Protein AF-A0A0C9X6U5-F1 (afdb_monomer_lite)

Sequence (228 aa):
MPSLNFMSGEDLLSLDRIRSVLTRLEDTIIFSLIERAQFAHNARMYHRGAFKELTDLGFNGSWLQWFLKETETFHAKARRYTSPDEYPFTSDLPDPVLPPLSFPQILYPNKINANPSILSFYTRAIVPRITRRATLALATKKRANGIVGDEESEDDGNHGSAATLDVEVLQSISKRVHYGTCRLFFEAIRLVAPTCGQGNSFQSQNFWTNPPILYPTFSIQTGKHLKR

Radius of gyration: 23.5 Å; chains: 1; bounding box: 70×36×73 Å

InterPro domains:
  IPR008238 Chorismate mutase, AroQ class, eukaryotic type [PS51169] (6-228)
  IPR008238 Chorismate mutase, AroQ class, eukaryotic type [PTHR21145] (6-181)
  IPR008238 Chorismate mutase, AroQ class, eukaryotic type [TIGR01802] (13-181)
  IPR036263 Chorismate mutase type II superfamily [SSF48600] (5-181)
  IPR037039 Chorismate mutase, AroQ class superfamily, eukaryotic [G3DSA:1.10.590.10] (7-182)

Structure (mmCIF, N/CA/C/O backbone):
data_AF-A0A0C9X6U5-F1
#
_entry.id   AF-A0A0C9X6U5-F1
#
loop_
_atom_site.group_PDB
_atom_site.id
_atom_site.type_symbol
_atom_site.label_atom_id
_atom_site.label_alt_id
_atom_site.label_comp_id
_atom_site.label_asym_id
_atom_site.label_entity_id
_atom_site.label_seq_id
_atom_site.pdbx_PDB_ins_code
_atom_site.Cartn_x
_atom_site.Cartn_y
_atom_site.Cartn_z
_atom_site.occupancy
_atom_site.B_iso_or_equiv
_atom_site.auth_seq_id
_atom_site.auth_comp_id
_atom_site.auth_asym_id
_atom_site.auth_atom_id
_atom_site.pdbx_PDB_model_num
ATOM 1 N N . MET A 1 1 ? -15.217 20.662 9.891 1.00 52.59 1 MET A N 1
ATOM 2 C CA . MET A 1 1 ? -14.780 19.373 9.307 1.00 52.59 1 MET A CA 1
ATOM 3 C C . MET A 1 1 ? -15.068 18.293 10.341 1.00 52.59 1 MET A C 1
ATOM 5 O O . MET A 1 1 ? -14.633 18.495 11.468 1.00 52.59 1 MET A O 1
ATOM 9 N N . PRO A 1 2 ? -15.826 17.227 10.025 1.00 60.12 2 PRO A N 1
ATOM 10 C CA . PRO A 1 2 ? -16.152 16.183 10.998 1.00 60.12 2 PRO A CA 1
ATOM 11 C C . PRO A 1 2 ? -14.892 15.461 11.477 1.00 60.12 2 PRO A C 1
ATOM 13 O O . PRO A 1 2 ? -14.007 15.151 10.674 1.00 60.12 2 PRO A O 1
ATOM 16 N N . SER A 1 3 ? -14.800 15.192 12.777 1.00 62.88 3 SER A N 1
ATOM 17 C CA . SER A 1 3 ? -13.631 14.534 13.357 1.00 62.88 3 SER A CA 1
ATOM 18 C C . SER A 1 3 ? -13.621 13.037 13.018 1.00 62.88 3 SER A C 1
ATOM 20 O O . SER A 1 3 ? -14.657 12.377 13.055 1.00 62.88 3 SER A O 1
ATOM 22 N N . LEU A 1 4 ? -12.449 12.463 12.717 1.00 66.19 4 LEU A N 1
ATOM 23 C CA . LEU A 1 4 ? -12.269 10.999 12.598 1.00 66.19 4 LEU A CA 1
ATOM 24 C C . LEU A 1 4 ? -12.091 10.313 13.950 1.00 66.19 4 LEU A C 1
ATOM 26 O O . LEU A 1 4 ? -11.984 9.094 14.024 1.00 66.19 4 LEU A O 1
ATOM 30 N N . ASN A 1 5 ? -12.006 11.104 15.011 1.00 73.56 5 ASN A N 1
ATOM 31 C CA . ASN A 1 5 ? -11.777 10.605 16.344 1.00 73.56 5 ASN A CA 1
ATOM 32 C C . ASN A 1 5 ? -13.029 9.856 16.820 1.00 73.56 5 ASN A C 1
ATOM 34 O O . ASN A 1 5 ? -14.094 10.448 16.943 1.00 73.56 5 ASN A O 1
ATOM 38 N N . PHE A 1 6 ? -12.907 8.559 17.099 1.00 69.31 6 PHE A N 1
ATOM 39 C CA . PHE A 1 6 ? -14.005 7.763 17.659 1.00 69.31 6 PHE A CA 1
ATOM 40 C C . PHE A 1 6 ? -14.346 8.147 19.109 1.00 69.31 6 PHE A C 1
ATOM 42 O O . PHE A 1 6 ? -15.367 7.709 19.626 1.00 69.31 6 PHE A O 1
ATOM 49 N N . MET A 1 7 ? -13.515 8.970 19.757 1.00 70.69 7 MET A N 1
ATOM 50 C CA . MET A 1 7 ? -13.673 9.427 21.142 1.00 70.69 7 MET A CA 1
ATOM 51 C C . MET A 1 7 ? -14.239 10.849 21.258 1.00 70.69 7 MET A C 1
ATOM 53 O O . MET A 1 7 ? -14.381 11.350 22.367 1.00 70.69 7 MET A O 1
ATOM 57 N N . SER A 1 8 ? -14.543 11.530 20.147 1.00 67.38 8 SER A N 1
ATOM 58 C CA . SER A 1 8 ? -14.999 12.931 20.167 1.00 67.38 8 SER A CA 1
ATOM 59 C C . SER A 1 8 ? -16.440 13.124 20.654 1.00 67.38 8 SER A C 1
ATOM 61 O O . SER A 1 8 ? -16.867 14.263 20.816 1.00 67.38 8 SER A O 1
ATOM 63 N N . GLY A 1 9 ? -17.192 12.041 20.884 1.00 62.62 9 GLY A N 1
ATOM 64 C CA . GLY A 1 9 ? -18.588 12.097 21.334 1.00 62.62 9 GLY A CA 1
ATOM 65 C C . GLY A 1 9 ? -19.588 12.561 20.265 1.00 62.62 9 GLY A C 1
ATOM 66 O O . GLY A 1 9 ? -20.772 12.684 20.563 1.00 62.62 9 GLY A O 1
ATOM 67 N N . GLU A 1 10 ? -19.139 12.810 19.030 1.00 67.00 10 GLU A N 1
ATOM 68 C CA . GLU A 1 10 ? -20.008 13.110 17.885 1.00 67.00 10 GLU A CA 1
ATOM 69 C C . GLU A 1 10 ? -20.814 11.870 17.465 1.00 67.00 10 GLU A C 1
ATOM 71 O O . GLU A 1 10 ? -20.362 10.743 17.667 1.00 67.00 10 GLU A O 1
ATOM 76 N N . ASP A 1 11 ? -21.981 12.054 16.831 1.00 71.81 11 ASP A N 1
ATOM 77 C CA . ASP A 1 11 ? -22.737 10.931 16.262 1.00 71.81 11 ASP A CA 1
ATOM 78 C C . ASP A 1 11 ? -21.926 10.269 15.143 1.00 71.81 11 ASP A C 1
ATOM 80 O O . ASP A 1 11 ? -21.817 10.757 14.009 1.00 71.81 11 ASP A O 1
ATOM 84 N N . LEU A 1 12 ? -21.333 9.129 15.492 1.00 69.75 12 LEU A N 1
ATOM 85 C CA . LEU A 1 12 ? -20.398 8.428 14.635 1.00 69.75 12 LEU A CA 1
ATOM 86 C C . LEU A 1 12 ? -21.085 7.819 13.406 1.00 69.75 12 LEU A C 1
ATOM 88 O O . LEU A 1 12 ? -20.400 7.554 12.415 1.00 69.75 12 LEU A O 1
ATOM 92 N N . LEU A 1 13 ? -22.409 7.643 13.471 1.00 72.31 13 LEU A N 1
ATOM 93 C CA . LEU A 1 13 ? -23.256 7.007 12.465 1.00 72.31 13 LEU A CA 1
ATOM 94 C C . LEU A 1 13 ? -24.046 8.008 11.611 1.00 72.31 13 LEU A C 1
ATOM 96 O O . LEU A 1 13 ? -24.807 7.595 10.731 1.00 72.31 13 LEU A O 1
ATOM 100 N N . SER A 1 14 ? -23.850 9.313 11.817 1.00 80.50 14 SER A N 1
ATOM 101 C CA . SER A 1 14 ? -24.457 10.336 10.968 1.00 80.50 14 SER A CA 1
ATOM 102 C C . SER A 1 14 ? -24.052 10.145 9.503 1.00 80.50 14 SER A C 1
ATOM 104 O O . SER A 1 14 ? -22.867 10.044 9.168 1.00 80.50 14 SER A O 1
ATOM 106 N N . LEU A 1 15 ? -25.042 10.135 8.604 1.00 80.44 15 LEU A N 1
ATOM 107 C CA . LEU A 1 15 ? -24.817 9.957 7.167 1.00 80.44 15 LEU A CA 1
ATOM 108 C C . LEU A 1 15 ? -23.943 11.065 6.572 1.00 80.44 15 LEU A C 1
ATOM 110 O O . LEU A 1 15 ? -23.141 10.789 5.681 1.00 80.44 15 LEU A O 1
ATOM 114 N N . ASP A 1 16 ? -24.052 12.296 7.074 1.00 81.56 16 ASP A N 1
ATOM 115 C CA . ASP A 1 16 ? -23.232 13.412 6.599 1.00 81.56 16 ASP A CA 1
ATOM 116 C C . ASP A 1 16 ? -21.772 13.257 7.030 1.00 81.56 16 ASP A C 1
ATOM 118 O O . ASP A 1 16 ? -20.858 13.503 6.236 1.00 81.56 16 ASP A O 1
ATOM 122 N N . ARG A 1 17 ? -21.541 12.749 8.248 1.00 80.44 17 ARG A N 1
ATOM 123 C CA . ARG A 1 17 ? -20.200 12.388 8.718 1.00 80.44 17 ARG A CA 1
ATOM 124 C C . ARG A 1 17 ? -19.628 11.254 7.879 1.00 80.44 17 ARG A C 1
ATOM 126 O O . ARG A 1 17 ? -18.527 11.394 7.356 1.00 80.44 17 ARG A O 1
ATOM 133 N N . ILE A 1 18 ? -20.381 10.171 7.688 1.00 82.69 18 ILE A N 1
ATOM 134 C CA . ILE A 1 18 ? -19.951 9.029 6.872 1.00 82.69 18 ILE A CA 1
ATOM 135 C C . ILE A 1 18 ? -19.611 9.485 5.451 1.00 82.69 18 ILE A C 1
ATOM 137 O O . ILE A 1 18 ? -18.543 9.143 4.948 1.00 82.69 18 ILE A O 1
ATOM 141 N N . ARG A 1 19 ? -20.468 10.297 4.815 1.00 85.06 19 ARG A N 1
ATOM 142 C CA . ARG A 1 19 ? -20.213 10.857 3.480 1.00 85.06 19 ARG A CA 1
ATOM 143 C C . ARG A 1 19 ? -18.898 11.634 3.459 1.00 85.06 19 ARG A C 1
ATOM 145 O O . ARG A 1 19 ? -18.054 11.358 2.615 1.00 85.06 19 ARG A O 1
ATOM 152 N N . SER A 1 20 ? -18.696 12.537 4.418 1.00 86.44 20 SER A N 1
ATOM 153 C CA . SER A 1 20 ? -17.469 13.332 4.516 1.00 86.44 20 SER A CA 1
ATOM 154 C C . SER A 1 20 ? -16.217 12.466 4.708 1.00 86.44 20 SER A C 1
ATOM 156 O O . SER A 1 20 ? -15.202 12.699 4.050 1.00 86.44 20 SER A O 1
ATOM 158 N N . VAL A 1 21 ? -16.283 11.428 5.551 1.00 86.75 21 VAL A N 1
ATOM 159 C CA . VAL A 1 21 ? -15.171 10.487 5.754 1.00 86.75 21 VAL A CA 1
ATOM 160 C C . VAL A 1 21 ? -14.864 9.708 4.476 1.00 86.75 21 VAL A C 1
ATOM 162 O O . VAL A 1 21 ? -13.695 9.579 4.117 1.00 86.75 21 VAL A O 1
ATOM 165 N N . LEU A 1 22 ? -15.890 9.212 3.778 1.00 88.81 22 LEU A N 1
ATOM 166 C CA . LEU A 1 22 ? -15.727 8.458 2.535 1.00 88.81 22 LEU A CA 1
ATOM 167 C C . LEU A 1 22 ? -15.126 9.312 1.412 1.00 88.81 22 LEU A C 1
ATOM 169 O O . LEU A 1 22 ? -14.248 8.810 0.715 1.00 88.81 22 LEU A O 1
ATOM 173 N N . THR A 1 23 ? -15.546 10.574 1.272 1.00 89.56 23 THR A N 1
ATOM 174 C CA . THR A 1 23 ? -14.961 11.525 0.310 1.00 89.56 23 THR A CA 1
ATOM 175 C C . THR A 1 23 ? -13.492 11.791 0.627 1.00 89.56 23 THR A C 1
ATOM 177 O O . THR A 1 23 ? -12.638 11.678 -0.241 1.00 89.56 23 THR A O 1
ATOM 180 N N . ARG A 1 24 ? -13.153 12.033 1.896 1.00 90.38 24 ARG A N 1
ATOM 181 C CA . ARG A 1 24 ? -11.756 12.264 2.291 1.00 90.38 24 ARG A CA 1
ATOM 182 C C . ARG A 1 24 ? -10.864 11.041 2.040 1.00 90.38 24 ARG A C 1
ATOM 184 O O . ARG A 1 24 ? -9.701 11.183 1.667 1.00 90.38 24 ARG A O 1
ATOM 191 N N . LEU A 1 25 ? -11.382 9.834 2.275 1.00 90.88 25 LEU A N 1
ATOM 192 C CA . LEU A 1 25 ? -10.660 8.595 1.973 1.00 90.88 25 LEU A CA 1
ATOM 193 C C . LEU A 1 25 ? -10.479 8.397 0.463 1.00 90.88 25 LEU A C 1
ATOM 195 O O . LEU A 1 25 ? -9.447 7.882 0.051 1.00 90.88 25 LEU A O 1
ATOM 199 N N . GLU A 1 26 ? -11.448 8.814 -0.350 1.00 93.44 26 GLU A N 1
ATOM 200 C CA . GLU A 1 26 ? -11.339 8.798 -1.811 1.00 93.44 26 GLU A CA 1
ATOM 201 C C . GLU A 1 26 ? -10.218 9.717 -2.301 1.00 93.44 26 GLU A C 1
ATOM 203 O O . GLU A 1 26 ? -9.331 9.243 -3.008 1.00 93.44 26 GLU A O 1
ATOM 208 N N . ASP A 1 27 ? -10.179 10.967 -1.834 1.00 93.75 27 ASP A N 1
ATOM 209 C CA . ASP A 1 27 ? -9.095 11.901 -2.162 1.00 93.75 27 ASP A CA 1
ATOM 210 C C . ASP A 1 27 ? -7.729 11.332 -1.751 1.00 93.75 27 ASP A C 1
ATOM 212 O O . ASP A 1 27 ? -6.780 11.347 -2.533 1.00 93.75 27 ASP A O 1
ATOM 216 N N . THR A 1 28 ? -7.643 10.746 -0.549 1.00 94.19 28 THR A N 1
ATOM 217 C CA . THR A 1 28 ? -6.414 10.097 -0.057 1.00 94.19 28 THR A CA 1
ATOM 218 C C . THR A 1 28 ? -5.950 8.989 -1.009 1.00 94.19 28 THR A C 1
ATOM 220 O O . THR A 1 28 ? -4.782 8.948 -1.385 1.00 94.19 28 THR A O 1
ATOM 223 N N . ILE A 1 29 ? -6.864 8.115 -1.449 1.00 94.88 29 ILE A N 1
ATOM 224 C CA . ILE A 1 29 ? -6.550 7.026 -2.386 1.00 94.88 29 ILE A CA 1
ATOM 225 C C . ILE A 1 29 ? -6.079 7.584 -3.731 1.00 94.88 29 ILE A C 1
ATOM 227 O O . ILE A 1 29 ? -5.116 7.066 -4.294 1.00 94.88 29 ILE A O 1
ATOM 231 N N . ILE A 1 30 ? -6.736 8.626 -4.247 1.00 95.50 30 ILE A N 1
ATOM 232 C CA . ILE A 1 30 ? -6.368 9.255 -5.520 1.00 95.50 30 ILE A CA 1
ATOM 233 C C . ILE A 1 30 ? -4.935 9.785 -5.450 1.00 95.50 30 ILE A C 1
ATOM 235 O O . ILE A 1 30 ? -4.132 9.460 -6.325 1.00 95.50 30 ILE A O 1
ATOM 239 N N . PHE A 1 31 ? -4.588 10.535 -4.402 1.00 94.88 31 PHE A N 1
ATOM 240 C CA . PHE A 1 31 ? -3.237 11.073 -4.247 1.00 94.88 31 PHE A CA 1
ATOM 241 C C . PHE A 1 31 ? -2.189 9.967 -4.113 1.00 94.88 31 PHE A C 1
ATOM 243 O O . PHE A 1 31 ? -1.207 9.977 -4.852 1.00 94.88 31 PHE A O 1
ATOM 250 N N . SER A 1 32 ? -2.421 8.958 -3.271 1.00 95.00 32 SER A N 1
ATOM 251 C CA . SER A 1 32 ? -1.471 7.848 -3.127 1.00 95.00 32 SER A CA 1
ATOM 252 C C . SER A 1 32 ? -1.285 7.057 -4.433 1.00 95.00 32 SER A C 1
ATOM 254 O O . SER A 1 32 ? -0.178 6.619 -4.746 1.00 95.00 32 SER A O 1
ATOM 256 N N . LEU A 1 33 ? -2.339 6.898 -5.246 1.00 95.62 33 LEU A N 1
ATOM 257 C CA . LEU A 1 33 ? -2.235 6.267 -6.569 1.00 95.62 33 LEU A CA 1
ATOM 258 C C . LEU A 1 33 ? -1.440 7.120 -7.566 1.00 95.62 33 LEU A C 1
ATOM 260 O O . LEU A 1 33 ? -0.692 6.559 -8.369 1.00 95.62 33 LEU A O 1
ATOM 264 N N . ILE A 1 34 ? -1.591 8.447 -7.526 1.00 95.62 34 ILE A N 1
ATOM 265 C CA . ILE A 1 34 ? -0.812 9.374 -8.359 1.00 95.62 34 ILE A CA 1
ATOM 266 C C . ILE A 1 34 ? 0.674 9.272 -8.012 1.00 95.62 34 ILE A C 1
ATOM 268 O O . ILE A 1 34 ? 1.489 9.142 -8.925 1.00 95.62 34 ILE A O 1
ATOM 272 N N . GLU A 1 35 ? 1.018 9.253 -6.724 1.00 95.88 35 GLU A N 1
ATOM 273 C CA . GLU A 1 35 ? 2.402 9.077 -6.271 1.00 95.88 35 GLU A CA 1
ATOM 274 C C . GLU A 1 35 ? 2.964 7.722 -6.718 1.00 95.88 35 GLU A C 1
ATOM 276 O O . GLU A 1 35 ? 4.038 7.654 -7.320 1.00 95.88 35 GLU A O 1
ATOM 281 N N . ARG A 1 36 ? 2.207 6.628 -6.549 1.00 95.75 36 ARG A N 1
ATOM 282 C CA . ARG A 1 36 ? 2.654 5.298 -6.994 1.00 95.75 36 ARG A CA 1
ATOM 283 C C . ARG A 1 36 ? 2.870 5.213 -8.509 1.00 95.75 36 ARG A C 1
ATOM 285 O O . ARG A 1 36 ? 3.766 4.492 -8.956 1.00 95.75 36 ARG A O 1
ATOM 292 N N . ALA A 1 37 ? 2.074 5.935 -9.298 1.00 94.56 37 ALA A N 1
ATOM 293 C CA . ALA A 1 37 ? 2.154 5.947 -10.759 1.00 94.56 37 ALA A CA 1
ATOM 294 C C . ALA A 1 37 ? 3.415 6.639 -11.314 1.00 94.56 37 ALA A C 1
ATOM 296 O O . ALA A 1 37 ? 3.677 6.539 -12.516 1.00 94.56 37 ALA A O 1
ATOM 297 N N . GLN A 1 38 ? 4.188 7.338 -10.473 1.00 92.88 38 GLN A N 1
ATOM 298 C CA . GLN A 1 38 ? 5.464 7.945 -10.865 1.00 92.88 38 GLN A CA 1
ATOM 299 C C . GLN A 1 38 ? 6.571 6.900 -11.078 1.00 92.88 38 GLN A C 1
ATOM 301 O O . GLN A 1 38 ? 7.481 7.129 -11.874 1.00 92.88 38 GLN A O 1
ATOM 306 N N . PHE A 1 39 ? 6.464 5.746 -10.416 1.00 93.62 39 PHE A N 1
ATOM 307 C CA . PHE A 1 39 ? 7.434 4.654 -10.482 1.00 93.62 39 PHE A CA 1
ATOM 308 C C . PHE A 1 39 ? 7.017 3.593 -11.504 1.00 93.62 39 PHE A C 1
ATOM 310 O O . PHE A 1 39 ? 5.831 3.430 -1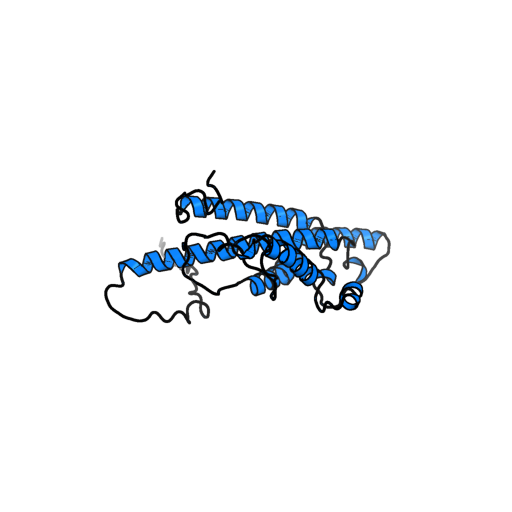1.823 1.00 93.62 39 PHE A O 1
ATOM 317 N N . ALA A 1 40 ? 7.990 2.835 -12.008 1.00 92.94 40 ALA A N 1
ATOM 318 C CA . ALA A 1 40 ? 7.730 1.709 -12.893 1.00 92.94 40 ALA A CA 1
ATOM 319 C C . ALA A 1 40 ? 6.955 0.582 -12.176 1.00 92.94 40 ALA A C 1
ATOM 321 O O . ALA A 1 40 ? 6.666 0.622 -10.973 1.00 92.94 40 ALA A O 1
ATOM 322 N N . HIS A 1 41 ? 6.515 -0.412 -12.951 1.00 91.56 41 HIS A N 1
ATOM 323 C CA . HIS A 1 41 ? 5.726 -1.518 -12.417 1.00 91.56 41 HIS A CA 1
ATOM 324 C C . HIS A 1 41 ? 6.490 -2.338 -11.370 1.00 91.56 41 HIS A C 1
ATOM 326 O O . HIS A 1 41 ? 5.893 -2.681 -10.355 1.00 91.56 41 HIS A O 1
ATOM 332 N N . ASN A 1 42 ? 7.783 -2.589 -11.585 1.00 91.81 42 ASN A N 1
ATOM 333 C CA . ASN A 1 42 ? 8.665 -3.327 -10.677 1.00 91.81 42 ASN A CA 1
ATOM 334 C C . ASN A 1 42 ? 8.088 -4.709 -10.315 1.00 91.81 42 ASN A C 1
ATOM 336 O O . ASN A 1 42 ? 7.871 -5.043 -9.149 1.00 91.81 42 ASN A O 1
ATOM 340 N N . ALA A 1 43 ? 7.803 -5.520 -11.346 1.00 90.38 43 ALA A N 1
ATOM 341 C CA . ALA A 1 43 ? 7.056 -6.783 -11.237 1.00 90.38 43 ALA A CA 1
ATOM 342 C C . ALA A 1 43 ? 7.615 -7.724 -10.158 1.00 90.38 43 ALA A C 1
ATOM 344 O O . ALA A 1 43 ? 6.864 -8.374 -9.424 1.00 90.38 43 ALA A O 1
ATOM 345 N N . ARG A 1 44 ? 8.949 -7.752 -10.025 1.00 90.62 44 ARG A N 1
ATOM 346 C CA . ARG A 1 44 ? 9.687 -8.574 -9.056 1.00 90.62 44 ARG A CA 1
ATOM 347 C C . ARG A 1 44 ? 9.187 -8.390 -7.624 1.00 90.62 44 ARG A C 1
ATOM 349 O O . ARG A 1 44 ? 9.167 -9.357 -6.870 1.00 90.62 44 ARG A O 1
ATOM 356 N N . MET A 1 45 ? 8.706 -7.200 -7.261 1.00 93.00 45 MET A N 1
ATOM 357 C CA . MET A 1 45 ? 8.198 -6.901 -5.918 1.00 93.00 45 MET A CA 1
ATOM 358 C C . MET A 1 45 ? 6.985 -7.744 -5.509 1.00 93.00 45 MET A C 1
ATOM 360 O O . MET A 1 45 ? 6.766 -7.997 -4.321 1.00 93.00 45 MET A O 1
ATOM 364 N N . TYR A 1 46 ? 6.188 -8.184 -6.480 1.00 92.81 46 TYR A N 1
ATOM 365 C CA . TYR A 1 46 ? 4.944 -8.911 -6.232 1.00 92.81 46 TYR A CA 1
ATOM 366 C C . TYR A 1 46 ? 5.121 -10.431 -6.318 1.00 92.81 46 TYR A C 1
ATOM 368 O O . TYR A 1 46 ? 4.243 -11.179 -5.884 1.00 92.81 46 TYR A O 1
ATOM 376 N N . HIS A 1 47 ? 6.264 -10.900 -6.820 1.00 91.31 47 HIS A N 1
ATOM 377 C CA . HIS A 1 47 ? 6.584 -12.317 -6.936 1.00 91.31 47 HIS A CA 1
ATOM 378 C C . HIS A 1 47 ? 7.218 -12.859 -5.649 1.00 91.31 47 HIS A C 1
ATOM 380 O O . HIS A 1 47 ? 8.045 -12.213 -5.008 1.00 91.31 47 HIS A O 1
ATOM 386 N N . ARG A 1 48 ? 6.812 -14.069 -5.252 1.00 92.25 48 ARG A N 1
ATOM 387 C CA . ARG A 1 48 ? 7.346 -14.743 -4.059 1.00 92.25 48 ARG A CA 1
ATOM 388 C C . ARG A 1 48 ? 8.732 -15.302 -4.369 1.00 92.25 48 ARG A C 1
ATOM 390 O O . ARG A 1 48 ? 8.908 -15.904 -5.423 1.00 92.25 48 ARG A O 1
ATOM 397 N N . GLY A 1 49 ? 9.691 -15.106 -3.465 1.00 88.44 49 GLY A N 1
ATOM 398 C CA . GLY A 1 49 ? 11.065 -15.599 -3.645 1.00 88.44 49 GLY A CA 1
ATOM 399 C C . GLY A 1 49 ? 11.876 -14.875 -4.730 1.00 88.44 49 GLY A C 1
ATOM 400 O O . GLY A 1 49 ? 12.936 -15.351 -5.118 1.00 88.44 49 GLY A O 1
ATOM 401 N N . ALA A 1 50 ? 11.405 -13.726 -5.231 1.00 88.19 50 ALA A N 1
ATOM 402 C CA . ALA A 1 50 ? 12.126 -12.934 -6.236 1.00 88.19 50 ALA A CA 1
ATOM 403 C C . ALA A 1 50 ? 13.357 -12.184 -5.682 1.00 88.19 50 ALA A C 1
ATOM 405 O O . ALA A 1 50 ? 14.195 -11.713 -6.459 1.00 88.19 50 ALA A O 1
ATOM 406 N N . PHE A 1 51 ? 13.448 -12.074 -4.354 1.00 89.69 51 PHE A N 1
ATOM 407 C CA . PHE A 1 51 ? 14.549 -11.467 -3.609 1.00 89.69 51 PHE A CA 1
ATOM 408 C C . PHE A 1 51 ? 15.188 -12.537 -2.726 1.00 89.69 51 PHE A C 1
ATOM 410 O O . PHE A 1 51 ? 14.505 -13.163 -1.908 1.00 89.69 51 PHE A O 1
ATOM 417 N N . LYS A 1 52 ? 16.491 -12.761 -2.910 1.00 89.62 52 LYS A N 1
ATOM 418 C CA . LYS A 1 52 ? 17.248 -13.764 -2.145 1.00 89.62 52 LYS A CA 1
ATOM 419 C C . LYS A 1 52 ? 17.448 -13.301 -0.707 1.00 89.62 52 LYS A C 1
ATOM 421 O O . LYS A 1 52 ? 17.299 -14.090 0.213 1.00 89.62 52 LYS A O 1
ATOM 426 N N . GLU A 1 53 ? 17.615 -11.997 -0.533 1.00 90.88 53 GLU A N 1
ATOM 427 C CA . GLU A 1 53 ? 17.782 -11.301 0.737 1.00 90.88 53 GLU A CA 1
ATOM 428 C C . GLU A 1 53 ? 16.633 -11.603 1.712 1.00 90.88 53 GLU A C 1
ATOM 430 O O . GLU A 1 53 ? 16.857 -11.780 2.904 1.00 90.88 53 GLU A O 1
ATOM 435 N N . LEU A 1 54 ? 15.396 -11.728 1.212 1.00 90.12 54 LEU A N 1
ATOM 436 C CA . LEU A 1 54 ? 14.248 -12.120 2.039 1.00 90.12 54 LEU A CA 1
ATOM 437 C C . LEU A 1 54 ? 14.286 -13.593 2.444 1.00 90.12 54 LEU A C 1
ATOM 439 O O . LEU A 1 54 ? 13.866 -13.943 3.545 1.00 90.12 54 LEU A O 1
ATOM 443 N N . THR A 1 55 ? 14.790 -14.451 1.560 1.00 87.62 55 THR A N 1
ATOM 444 C CA . THR A 1 55 ? 14.908 -15.888 1.828 1.00 87.62 55 THR A CA 1
ATOM 445 C C . THR A 1 55 ? 15.998 -16.146 2.866 1.00 87.62 55 THR A C 1
ATOM 447 O O . THR A 1 55 ? 15.795 -16.951 3.771 1.00 87.62 55 THR A O 1
ATOM 450 N N . ASP A 1 56 ? 17.103 -15.400 2.799 1.00 90.25 56 ASP A N 1
ATOM 451 C CA . ASP A 1 56 ? 18.200 -15.451 3.772 1.00 90.25 56 ASP A CA 1
ATOM 452 C C . ASP A 1 56 ? 17.756 -14.983 5.170 1.00 90.25 56 ASP A C 1
ATOM 454 O O . ASP A 1 56 ? 18.222 -15.498 6.185 1.00 90.25 56 ASP A O 1
ATOM 458 N N . LEU A 1 57 ? 16.787 -14.062 5.232 1.00 90.44 57 LEU A N 1
ATOM 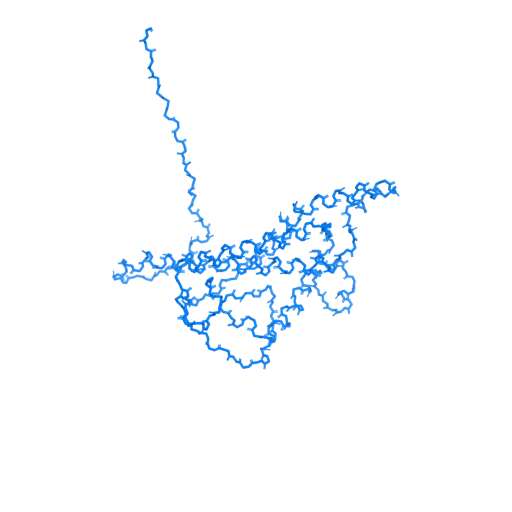459 C CA . LEU A 1 57 ? 16.104 -13.655 6.467 1.00 90.44 57 LEU A CA 1
ATOM 460 C C . LEU A 1 57 ? 15.057 -14.676 6.958 1.00 90.44 57 LEU A C 1
ATOM 462 O O . LEU A 1 57 ? 14.437 -14.468 8.000 1.00 90.44 57 LEU A O 1
ATOM 466 N N . GLY A 1 58 ? 14.831 -15.768 6.222 1.00 90.31 58 GLY A N 1
ATOM 467 C CA . GLY A 1 58 ? 13.841 -16.796 6.548 1.00 90.31 58 GLY A CA 1
ATOM 468 C C . GLY A 1 58 ? 12.394 -16.421 6.207 1.00 90.31 58 GLY A C 1
ATOM 469 O O . GLY A 1 58 ? 11.467 -17.073 6.692 1.00 90.31 58 GLY A O 1
ATOM 470 N N . PHE A 1 59 ? 12.163 -15.389 5.386 1.00 91.12 59 PHE A N 1
ATOM 471 C CA . PHE A 1 59 ? 10.823 -14.944 5.005 1.00 91.12 59 PHE A CA 1
ATOM 472 C C . PHE A 1 59 ? 10.384 -15.497 3.641 1.00 91.12 59 PHE A C 1
ATOM 474 O O . PHE A 1 59 ? 10.879 -15.108 2.584 1.00 91.12 59 PHE A O 1
ATOM 481 N N . ASN A 1 60 ? 9.355 -16.347 3.656 1.00 88.19 60 ASN A N 1
ATOM 482 C CA . ASN A 1 60 ? 8.797 -16.973 2.456 1.00 88.19 60 ASN A CA 1
ATOM 483 C C . ASN A 1 60 ? 7.606 -16.174 1.893 1.00 88.19 60 ASN A C 1
ATOM 485 O O . ASN A 1 60 ? 6.439 -16.557 2.031 1.00 88.19 60 ASN A O 1
ATOM 489 N N . GLY A 1 61 ? 7.888 -15.055 1.224 1.00 90.94 61 GLY A N 1
ATOM 490 C CA . GLY A 1 61 ? 6.861 -14.206 0.617 1.00 90.94 61 GLY A CA 1
ATOM 491 C C . GLY A 1 61 ? 7.373 -13.318 -0.512 1.00 90.94 61 GLY A C 1
ATOM 492 O O . GLY A 1 61 ? 8.492 -13.480 -0.998 1.00 90.94 61 GLY A O 1
ATOM 493 N N . SER A 1 62 ? 6.508 -12.424 -0.989 1.00 94.31 62 SER A N 1
ATOM 494 C CA . SER A 1 62 ? 6.913 -11.349 -1.901 1.00 94.31 62 SER A CA 1
ATOM 495 C C . SER A 1 62 ? 7.475 -10.152 -1.134 1.00 94.31 62 SER A C 1
ATOM 497 O O . SER A 1 62 ? 7.247 -10.016 0.071 1.00 94.31 62 SER A O 1
ATOM 499 N N . TRP A 1 63 ? 8.163 -9.254 -1.841 1.00 94.81 63 TRP A N 1
ATOM 500 C CA . TRP A 1 63 ? 8.685 -8.014 -1.260 1.00 94.81 63 TRP A CA 1
ATOM 501 C C . TRP A 1 63 ? 7.587 -7.182 -0.599 1.00 94.81 63 TRP A C 1
ATOM 503 O O . TRP A 1 63 ? 7.716 -6.778 0.554 1.00 94.81 63 TRP A O 1
ATOM 513 N N . LEU A 1 64 ? 6.454 -7.020 -1.287 1.00 95.38 64 LEU A N 1
ATOM 514 C CA . LEU A 1 64 ? 5.292 -6.320 -0.739 1.00 95.38 64 LEU A CA 1
ATOM 515 C C . LEU A 1 64 ? 4.736 -7.003 0.524 1.00 95.38 64 LEU A C 1
ATOM 517 O O . LEU A 1 64 ? 4.348 -6.322 1.470 1.00 95.38 64 LEU A O 1
ATOM 521 N N . GLN A 1 65 ? 4.682 -8.340 0.556 1.00 94.94 65 GLN A N 1
ATOM 522 C CA . GLN A 1 65 ? 4.182 -9.076 1.724 1.00 94.94 65 GLN A CA 1
ATOM 523 C C . GLN A 1 65 ? 5.074 -8.884 2.949 1.00 94.94 65 GLN A C 1
ATOM 525 O O . GLN A 1 65 ? 4.551 -8.737 4.053 1.00 94.94 65 GLN A O 1
ATOM 530 N N . TRP A 1 66 ? 6.393 -8.867 2.755 1.00 95.00 66 TRP A N 1
ATOM 531 C CA . TRP A 1 66 ? 7.339 -8.568 3.826 1.00 95.00 66 TRP A CA 1
ATOM 532 C C . TRP A 1 66 ? 7.144 -7.139 4.350 1.00 95.00 66 TRP A C 1
ATOM 534 O O . TRP A 1 66 ? 6.968 -6.939 5.549 1.00 95.00 66 TRP A O 1
ATOM 544 N N . PHE A 1 67 ? 7.050 -6.158 3.445 1.00 95.31 67 PHE A N 1
ATOM 545 C CA . PHE A 1 67 ? 6.854 -4.747 3.797 1.00 95.31 67 PHE A CA 1
ATOM 546 C C . PHE A 1 67 ? 5.559 -4.509 4.584 1.00 95.31 67 PHE A C 1
ATOM 548 O O . PHE A 1 67 ? 5.554 -3.789 5.586 1.00 95.31 67 PHE A O 1
ATOM 555 N N . LEU A 1 68 ? 4.465 -5.150 4.155 1.00 95.62 68 LEU A N 1
ATOM 556 C CA . LEU A 1 68 ? 3.211 -5.168 4.902 1.00 95.62 68 LEU A CA 1
ATOM 557 C C . LEU A 1 68 ? 3.449 -5.765 6.290 1.00 95.62 68 LEU A C 1
ATOM 559 O O . LEU A 1 68 ? 3.204 -5.081 7.276 1.00 95.62 68 LEU A O 1
ATOM 563 N N . LYS A 1 69 ? 3.987 -6.986 6.389 1.00 95.19 69 LYS A N 1
ATOM 564 C CA . LYS A 1 69 ? 4.166 -7.677 7.675 1.00 95.19 69 LYS A CA 1
ATOM 565 C C . LYS A 1 69 ? 4.954 -6.847 8.688 1.00 95.19 69 LYS A C 1
ATOM 567 O O . LYS A 1 69 ? 4.514 -6.733 9.832 1.00 95.19 69 LYS A O 1
ATOM 572 N N . GLU A 1 70 ? 6.068 -6.246 8.287 1.00 94.88 70 GLU A N 1
ATOM 573 C CA . GLU A 1 70 ? 6.893 -5.418 9.175 1.00 94.88 70 GLU A CA 1
ATOM 574 C C . GLU A 1 70 ? 6.158 -4.145 9.619 1.00 94.88 70 GLU A C 1
ATOM 576 O O . GLU A 1 70 ? 6.093 -3.830 10.812 1.00 94.88 70 GLU A O 1
ATOM 581 N N . THR A 1 71 ? 5.509 -3.455 8.678 1.00 95.56 71 THR A N 1
ATOM 582 C CA . THR A 1 71 ? 4.748 -2.231 8.967 1.00 95.56 71 THR A CA 1
ATOM 583 C C . THR A 1 71 ? 3.568 -2.511 9.899 1.00 95.56 71 THR A C 1
ATOM 585 O O . THR A 1 71 ? 3.329 -1.790 10.869 1.00 95.56 71 THR A O 1
ATOM 588 N N . GLU A 1 72 ? 2.823 -3.582 9.634 1.00 96.12 72 GLU A N 1
ATOM 589 C CA . GLU A 1 72 ? 1.684 -3.984 10.453 1.00 96.12 72 GLU A CA 1
ATOM 590 C C . GLU A 1 72 ? 2.127 -4.465 11.837 1.00 96.12 72 GLU A C 1
ATOM 592 O O . GLU A 1 72 ? 1.480 -4.150 12.832 1.00 96.12 72 GLU A O 1
ATOM 597 N N . THR A 1 73 ? 3.264 -5.155 11.940 1.00 95.69 73 THR A N 1
ATOM 598 C CA . THR A 1 73 ? 3.836 -5.574 13.230 1.00 95.69 73 THR A CA 1
ATOM 599 C C . THR A 1 73 ? 4.132 -4.366 14.115 1.00 95.69 73 THR A C 1
ATOM 601 O O . THR A 1 73 ? 3.808 -4.373 15.306 1.00 95.69 73 THR A O 1
ATOM 604 N N . PHE A 1 74 ? 4.695 -3.297 13.547 1.00 95.00 74 PHE A N 1
ATOM 605 C CA . PHE A 1 74 ? 4.901 -2.045 14.271 1.00 95.00 74 PHE A CA 1
ATOM 606 C C . PHE A 1 74 ? 3.571 -1.382 14.668 1.00 95.00 74 PHE A C 1
ATOM 608 O O . PHE A 1 74 ? 3.370 -1.026 15.831 1.00 95.00 74 PHE A O 1
ATOM 615 N N . HIS A 1 75 ? 2.624 -1.267 13.737 1.00 94.69 75 HIS A N 1
ATOM 616 C CA . HIS A 1 75 ? 1.320 -0.658 14.008 1.00 94.69 75 HIS A CA 1
ATOM 617 C C . HIS A 1 75 ? 0.471 -1.434 15.029 1.00 94.69 75 HIS A C 1
ATOM 619 O O . HIS A 1 75 ? -0.275 -0.822 15.798 1.00 94.69 75 HIS A O 1
ATOM 625 N N . ALA A 1 76 ? 0.596 -2.760 15.079 1.00 94.12 76 ALA A N 1
ATOM 626 C CA . ALA A 1 76 ? -0.061 -3.606 16.070 1.00 94.12 76 ALA A CA 1
ATOM 627 C C . ALA A 1 76 ? 0.423 -3.283 17.488 1.00 94.12 76 ALA A C 1
ATOM 629 O O . ALA A 1 76 ? -0.397 -3.009 18.368 1.00 94.12 76 ALA A O 1
ATOM 630 N N . LYS A 1 77 ? 1.746 -3.161 17.677 1.00 93.06 77 LYS A N 1
ATOM 631 C CA . LYS A 1 77 ? 2.348 -2.717 18.948 1.00 93.06 77 LYS A CA 1
ATOM 632 C C . LYS A 1 77 ? 1.812 -1.351 19.390 1.00 93.06 77 LYS A C 1
ATOM 634 O O . LYS A 1 77 ? 1.633 -1.117 20.585 1.00 93.06 77 LYS A O 1
ATOM 639 N N . ALA A 1 78 ? 1.499 -0.476 18.432 1.00 92.12 78 ALA A N 1
ATOM 640 C CA . ALA A 1 78 ? 0.927 0.852 18.657 1.00 92.12 78 ALA A CA 1
ATOM 641 C C . ALA A 1 78 ? -0.611 0.883 18.840 1.00 92.12 78 ALA A C 1
ATOM 643 O O . ALA A 1 78 ? -1.180 1.972 18.908 1.00 92.12 78 ALA A O 1
ATOM 644 N N . ARG A 1 79 ? -1.291 -0.272 18.960 1.00 91.06 79 ARG A N 1
ATOM 645 C CA . ARG A 1 79 ? -2.764 -0.425 19.085 1.00 91.06 79 ARG A CA 1
ATOM 646 C C . ARG A 1 79 ? -3.583 -0.065 17.839 1.00 91.06 79 ARG A C 1
ATOM 648 O O . ARG A 1 79 ? -4.786 0.156 17.944 1.00 91.06 79 ARG A O 1
ATOM 655 N N . ARG A 1 80 ? -3.000 -0.016 16.639 1.00 90.38 80 ARG A N 1
ATOM 656 C CA . ARG A 1 80 ? -3.770 0.352 15.434 1.00 90.38 80 ARG A CA 1
ATOM 657 C C . ARG A 1 80 ? -4.936 -0.609 15.168 1.00 90.38 80 ARG A C 1
ATOM 659 O O . ARG A 1 80 ? -6.065 -0.168 14.989 1.00 90.38 80 ARG A O 1
ATOM 666 N N . TYR A 1 81 ? -4.676 -1.914 15.212 1.00 90.19 81 TYR A N 1
ATOM 667 C CA . TYR A 1 81 ? -5.660 -2.957 14.878 1.00 90.19 81 TYR A CA 1
ATOM 668 C C . TYR A 1 81 ? -6.622 -3.314 16.016 1.00 90.19 81 TYR A C 1
ATOM 670 O O . TYR A 1 81 ? -7.422 -4.232 15.876 1.00 90.19 81 TYR A O 1
ATOM 678 N N . THR A 1 82 ? -6.569 -2.597 17.144 1.00 87.38 82 THR A N 1
ATOM 679 C CA . THR A 1 82 ? -7.646 -2.656 18.145 1.00 87.38 82 THR A CA 1
ATOM 680 C C . THR A 1 82 ? -8.800 -1.714 17.789 1.00 87.38 82 THR A C 1
ATOM 682 O O . THR A 1 82 ? -9.863 -1.797 18.395 1.00 87.38 82 THR A O 1
ATOM 685 N N . SER A 1 83 ? -8.586 -0.792 16.840 1.00 86.00 83 SER A N 1
ATOM 686 C CA . SER A 1 83 ? -9.618 0.123 16.349 1.00 86.00 83 SER A CA 1
ATOM 687 C C . SER A 1 83 ? -10.615 -0.621 15.449 1.00 86.00 83 SER A C 1
ATOM 689 O O . SER A 1 83 ? -10.185 -1.412 14.609 1.00 86.00 83 SER A O 1
ATOM 691 N N . PRO A 1 84 ? -11.932 -0.364 15.557 1.00 83.06 84 PRO A N 1
ATOM 692 C CA . PRO A 1 84 ? -12.954 -1.097 14.799 1.00 83.06 84 PRO A CA 1
ATOM 693 C C . PRO A 1 84 ? -12.941 -0.840 13.278 1.00 83.06 84 PRO A C 1
ATOM 695 O O . PRO A 1 84 ? -13.605 -1.552 12.522 1.00 83.06 84 PRO A O 1
ATOM 698 N N . ASP A 1 85 ? -12.230 0.188 12.816 1.00 83.50 85 ASP A N 1
ATOM 699 C CA . ASP A 1 85 ? -12.129 0.593 11.411 1.00 83.50 85 ASP A CA 1
ATOM 700 C C . ASP A 1 85 ? -10.815 0.174 10.725 1.00 83.50 85 ASP A C 1
ATOM 702 O O . ASP A 1 85 ? -10.644 0.445 9.535 1.00 83.50 85 ASP A O 1
ATOM 706 N N . GLU A 1 86 ? -9.898 -0.484 11.439 1.00 88.94 86 GLU A N 1
ATOM 707 C CA . GLU A 1 86 ? -8.585 -0.892 10.928 1.00 88.94 86 GLU A CA 1
ATOM 708 C C . GLU A 1 86 ? -8.502 -2.420 10.793 1.00 88.94 86 GLU A C 1
ATOM 710 O O . GLU A 1 86 ? -8.740 -3.158 11.745 1.00 88.94 86 GLU A O 1
ATOM 715 N N . TYR A 1 87 ? -8.122 -2.900 9.605 1.00 91.56 87 TYR A N 1
ATOM 716 C CA . TYR A 1 87 ? -8.091 -4.327 9.269 1.00 91.56 87 TYR A CA 1
ATOM 717 C C . TYR A 1 87 ? -6.694 -4.710 8.768 1.00 91.56 87 TYR A C 1
ATOM 719 O O . TYR A 1 87 ? -6.241 -4.120 7.782 1.00 91.56 87 TYR A O 1
ATOM 727 N N . PRO A 1 88 ? -6.010 -5.692 9.384 1.00 94.06 88 PRO A N 1
ATOM 728 C CA . PRO A 1 88 ? -4.681 -6.103 8.947 1.00 94.06 88 PRO A CA 1
ATOM 729 C C . PRO A 1 88 ? -4.731 -6.967 7.679 1.00 94.06 88 PRO A C 1
ATOM 731 O O . PRO A 1 88 ? -5.682 -7.727 7.447 1.00 94.06 88 PRO A O 1
ATOM 734 N N . PHE A 1 89 ? -3.707 -6.845 6.838 1.00 94.19 89 PHE A N 1
ATOM 735 C CA . PHE A 1 89 ? -3.465 -7.703 5.674 1.00 94.19 89 PHE A CA 1
ATOM 736 C C . PHE A 1 89 ? -2.746 -9.003 6.050 1.00 94.19 89 PHE A C 1
ATOM 738 O O . PHE A 1 89 ? -2.875 -9.998 5.335 1.00 94.19 89 PHE A O 1
ATOM 745 N N . THR A 1 90 ? -1.991 -8.998 7.148 1.00 92.81 90 THR A N 1
ATOM 746 C CA . THR A 1 90 ? -1.186 -10.124 7.626 1.00 92.81 90 THR A CA 1
ATOM 747 C C . THR A 1 90 ? -1.766 -10.762 8.890 1.00 92.81 90 THR A C 1
ATOM 749 O O . THR A 1 90 ? -2.523 -10.143 9.637 1.00 92.81 90 THR A O 1
ATOM 752 N N . SER A 1 91 ? -1.439 -12.038 9.108 1.00 89.56 91 SER A N 1
ATOM 753 C CA . SER A 1 91 ? -1.782 -12.795 10.319 1.00 89.56 91 SER A CA 1
ATOM 754 C C . SER A 1 91 ? -0.672 -12.692 11.367 1.00 89.56 91 SER A C 1
ATOM 756 O O . SER A 1 91 ? 0.418 -12.215 11.058 1.00 89.56 91 SER A O 1
ATOM 758 N N . ASP A 1 92 ? -0.924 -13.169 12.590 1.00 89.50 92 ASP A N 1
ATOM 759 C CA . ASP A 1 92 ? 0.094 -13.361 13.641 1.00 89.50 92 ASP A CA 1
ATOM 760 C C . ASP A 1 92 ? 0.804 -12.060 14.052 1.00 89.50 92 ASP A C 1
ATOM 762 O O . ASP A 1 92 ? 2.034 -11.957 14.057 1.00 89.50 92 ASP A O 1
ATOM 766 N N . LEU A 1 93 ? 0.014 -11.015 14.302 1.00 92.50 93 LEU A N 1
ATOM 767 C CA . LEU A 1 93 ? 0.503 -9.720 14.769 1.00 92.50 93 LEU A CA 1
ATOM 768 C C . LEU A 1 93 ? 0.729 -9.734 16.290 1.00 92.50 93 LEU A C 1
ATOM 770 O O . LEU A 1 93 ? -0.018 -10.402 17.003 1.00 92.50 93 LEU A O 1
ATOM 774 N N . PRO A 1 94 ? 1.745 -9.011 16.792 1.00 94.06 94 PRO A N 1
ATOM 775 C CA . PRO A 1 94 ? 2.052 -8.964 18.217 1.00 94.06 94 PRO A CA 1
ATOM 776 C C . PRO A 1 94 ? 0.986 -8.202 19.008 1.00 94.06 94 PRO A C 1
ATOM 778 O O . PRO A 1 94 ? 0.316 -7.312 18.476 1.00 94.06 94 PRO A O 1
ATOM 781 N N . ASP A 1 95 ? 0.914 -8.495 20.304 1.00 91.94 95 ASP A N 1
ATOM 782 C CA . ASP A 1 95 ? 0.044 -7.765 21.219 1.00 91.94 95 ASP A CA 1
ATOM 783 C C . ASP A 1 95 ? 0.471 -6.292 21.366 1.00 91.94 95 ASP A C 1
ATOM 785 O O . ASP A 1 95 ? 1.665 -5.961 21.270 1.00 91.94 95 ASP A O 1
ATOM 789 N N . PRO A 1 96 ? -0.483 -5.377 21.611 1.00 93.50 96 PRO A N 1
ATOM 790 C CA . PRO A 1 96 ? -0.160 -3.977 21.806 1.00 93.50 96 PRO A CA 1
ATOM 791 C C . PRO A 1 96 ? 0.669 -3.733 23.071 1.00 93.50 96 PRO A C 1
ATOM 793 O O . PRO A 1 96 ? 0.408 -4.303 24.126 1.00 93.50 96 PRO A O 1
ATOM 796 N N . VAL A 1 97 ? 1.632 -2.813 22.984 1.00 92.81 97 VAL A N 1
ATOM 797 C CA . VAL A 1 97 ? 2.470 -2.404 24.130 1.00 92.81 97 VAL A CA 1
ATOM 798 C C . VAL A 1 97 ? 1.715 -1.441 25.050 1.00 92.81 97 VAL A C 1
ATOM 800 O O . VAL A 1 97 ? 1.974 -1.356 26.247 1.00 92.81 97 VAL A O 1
ATOM 803 N N . LEU A 1 98 ? 0.777 -0.687 24.481 1.00 88.19 98 LEU A N 1
ATOM 804 C CA . LEU A 1 98 ? -0.018 0.298 25.202 1.00 88.19 98 LEU A CA 1
ATOM 805 C C . LEU A 1 98 ? -1.313 -0.342 25.750 1.00 88.19 98 LEU A C 1
ATOM 807 O O . LEU A 1 98 ? -1.858 -1.240 25.106 1.00 88.19 98 LEU A O 1
ATOM 811 N N . PRO A 1 99 ? -1.870 0.157 26.873 1.00 88.75 99 PRO A N 1
ATOM 812 C CA . PRO A 1 99 ? -3.117 -0.360 27.449 1.00 88.75 99 PRO A CA 1
ATOM 813 C C . PRO A 1 99 ? -4.294 -0.319 26.460 1.00 88.75 99 PRO A C 1
ATOM 815 O O . PRO A 1 99 ? -4.358 0.602 25.652 1.00 88.75 99 PRO A O 1
ATOM 818 N N . PRO A 1 100 ? -5.265 -1.238 26.500 1.00 84.94 100 PRO A N 1
ATOM 819 C CA . PRO A 1 100 ? -6.390 -1.216 25.566 1.00 84.94 100 PRO A CA 1
ATOM 820 C C . PRO A 1 100 ? -7.233 0.065 25.699 1.00 84.94 100 PRO A C 1
ATOM 822 O O . PRO A 1 100 ? -7.410 0.599 26.794 1.00 84.94 100 PRO A O 1
ATOM 825 N N . LEU A 1 101 ? -7.762 0.556 24.575 1.00 84.50 101 LEU A N 1
ATOM 826 C CA . LEU A 1 101 ? -8.763 1.627 24.554 1.00 84.50 101 LEU A CA 1
ATOM 827 C C . LEU A 1 101 ? -10.162 1.009 24.510 1.00 84.50 101 LEU A C 1
ATOM 829 O O . LEU A 1 101 ? -10.413 0.095 23.725 1.00 84.50 101 LEU A O 1
ATOM 833 N N . SER A 1 102 ? -11.076 1.520 25.336 1.00 81.44 102 SER A N 1
ATOM 834 C CA . SER A 1 102 ? -12.482 1.117 25.295 1.00 81.44 102 SER A CA 1
ATOM 835 C C . SER A 1 102 ? -13.203 1.906 24.206 1.00 81.44 102 SER A C 1
ATOM 837 O O . SER A 1 102 ? -13.527 3.080 24.387 1.00 81.44 102 SER A O 1
ATOM 839 N N . PHE A 1 103 ? -13.414 1.275 23.051 1.00 78.69 103 PHE A N 1
ATOM 840 C CA . PHE A 1 103 ? -14.213 1.859 21.980 1.00 78.69 103 PHE A CA 1
ATOM 841 C C . PHE A 1 103 ? -15.703 1.598 22.224 1.00 78.69 103 PHE A C 1
ATOM 843 O O . PHE A 1 103 ? -16.069 0.484 22.609 1.00 78.69 103 PHE A O 1
ATOM 850 N N . PRO A 1 104 ? -16.587 2.580 21.972 1.00 77.06 104 PRO A N 1
ATOM 851 C CA . PRO A 1 104 ? -18.018 2.331 22.011 1.00 77.06 104 PRO A CA 1
ATOM 852 C C . PRO A 1 104 ? -18.378 1.268 20.968 1.00 77.06 104 PRO A C 1
ATOM 854 O O . PRO A 1 104 ? -17.883 1.281 19.837 1.00 77.06 104 PRO A O 1
ATOM 857 N N . GLN A 1 105 ? -19.250 0.335 21.347 1.00 71.62 105 GLN A N 1
ATOM 858 C CA . GLN A 1 105 ? -19.694 -0.747 20.475 1.00 71.62 105 GLN A CA 1
ATOM 859 C C . GLN A 1 105 ? -20.725 -0.220 19.467 1.00 71.62 105 GLN A C 1
ATOM 861 O O . GLN A 1 105 ? -21.930 -0.360 19.640 1.00 71.62 105 GLN A O 1
ATOM 866 N N . ILE A 1 106 ? -20.231 0.446 18.426 1.00 69.81 106 ILE A N 1
ATOM 867 C CA . ILE A 1 106 ? -21.058 1.075 17.385 1.00 69.81 106 ILE A CA 1
ATOM 868 C C . ILE A 1 106 ? -21.466 0.050 16.320 1.00 69.81 106 ILE A C 1
ATOM 870 O O . ILE A 1 106 ? -22.554 0.118 15.752 1.00 69.81 106 ILE A O 1
ATOM 874 N N . LEU A 1 107 ? -20.559 -0.879 16.010 1.00 72.75 107 LEU A N 1
ATOM 875 C CA . LEU A 1 107 ? -20.718 -1.848 14.934 1.00 72.75 107 LEU A CA 1
ATOM 876 C C . LEU A 1 107 ? -21.198 -3.187 15.482 1.00 72.75 107 LEU A C 1
ATOM 878 O O . LEU A 1 107 ? -20.765 -3.641 16.543 1.00 72.75 107 LEU A O 1
ATOM 882 N N . TYR A 1 108 ? -22.054 -3.850 14.709 1.00 74.75 108 TYR A N 1
ATOM 883 C CA . TYR A 1 108 ? -22.391 -5.239 14.974 1.00 74.75 108 TYR A CA 1
ATOM 884 C C . TYR A 1 108 ? -21.142 -6.114 14.775 1.00 74.75 108 TYR A C 1
ATOM 886 O O . TYR A 1 108 ? -20.466 -5.959 13.751 1.00 74.75 108 TYR A O 1
ATOM 894 N N . PRO A 1 109 ? -20.834 -7.040 15.699 1.00 69.38 109 PRO A N 1
ATOM 895 C CA . PRO A 1 109 ? -19.679 -7.917 15.569 1.00 69.38 109 PRO A CA 1
ATOM 896 C C . PRO A 1 109 ? -19.683 -8.673 14.235 1.00 69.38 109 PRO A C 1
ATOM 898 O O . PRO A 1 109 ? -20.614 -9.418 13.926 1.00 69.38 109 PRO A O 1
ATOM 901 N N . ASN A 1 110 ? -18.627 -8.507 13.441 1.00 72.12 110 ASN A N 1
ATOM 902 C CA . ASN A 1 110 ? -18.422 -9.247 12.204 1.00 72.12 110 ASN A CA 1
ATOM 903 C C . ASN A 1 110 ? -16.974 -9.761 12.124 1.00 72.12 110 ASN A C 1
ATOM 905 O O . ASN A 1 110 ? -16.091 -9.316 12.852 1.00 72.12 110 ASN A O 1
ATOM 909 N N . LYS A 1 111 ? -16.746 -10.756 11.264 1.00 75.50 111 LYS A N 1
ATOM 910 C CA . LYS A 1 111 ? -15.413 -11.321 10.979 1.00 75.50 111 LYS A CA 1
ATOM 911 C C . LYS A 1 111 ? -15.016 -11.111 9.515 1.00 75.50 111 LYS A C 1
ATOM 913 O O . LYS A 1 111 ? -14.228 -11.870 8.962 1.00 75.50 111 LYS A O 1
ATOM 918 N N . ILE A 1 112 ? -15.644 -10.140 8.854 1.00 82.44 112 ILE A N 1
ATOM 919 C CA . ILE A 1 112 ? -15.488 -9.930 7.416 1.00 82.44 112 ILE A CA 1
ATOM 920 C C . ILE A 1 112 ? -14.205 -9.132 7.194 1.00 82.44 112 ILE A C 1
ATOM 922 O O . ILE A 1 112 ? -14.122 -7.979 7.603 1.00 82.44 112 ILE A O 1
ATOM 926 N N . ASN A 1 113 ? -13.231 -9.740 6.518 1.00 87.94 113 ASN A N 1
ATOM 927 C CA . ASN A 1 113 ? -12.006 -9.076 6.086 1.00 87.94 113 ASN A CA 1
ATOM 928 C C . ASN A 1 113 ? -11.831 -9.266 4.571 1.00 87.94 113 ASN A C 1
ATOM 930 O O . ASN A 1 113 ? -11.556 -10.368 4.097 1.00 87.94 113 ASN A O 1
ATOM 934 N N . ALA A 1 114 ? -11.998 -8.185 3.809 1.00 91.94 114 ALA A N 1
ATOM 935 C CA . ALA A 1 114 ? -11.869 -8.165 2.353 1.00 91.94 114 ALA A CA 1
ATOM 936 C C . ALA A 1 114 ? -10.418 -7.962 1.870 1.00 91.94 114 ALA A C 1
ATOM 938 O O . ALA A 1 114 ? -10.169 -7.955 0.661 1.00 91.94 114 ALA A O 1
ATOM 939 N N . ASN A 1 115 ? -9.448 -7.810 2.780 1.00 94.12 115 ASN A N 1
ATOM 940 C CA . ASN A 1 115 ? -8.049 -7.523 2.451 1.00 94.12 115 ASN A CA 1
ATOM 941 C C . ASN A 1 115 ? -7.403 -8.507 1.462 1.00 94.12 115 ASN A C 1
ATOM 943 O O . ASN A 1 115 ? -6.709 -8.029 0.562 1.00 94.12 115 ASN A O 1
ATOM 947 N N . PRO A 1 116 ? -7.638 -9.835 1.519 1.00 93.81 116 PRO A N 1
ATOM 948 C CA . PRO A 1 116 ? -7.081 -10.752 0.522 1.00 93.81 116 PRO A CA 1
ATOM 949 C C . PRO A 1 116 ? -7.540 -10.432 -0.910 1.00 93.81 116 PRO A C 1
ATOM 951 O O . PRO A 1 116 ? -6.736 -10.429 -1.847 1.00 93.81 116 PRO A O 1
ATOM 954 N N . SER A 1 117 ? -8.823 -10.101 -1.082 1.00 94.44 117 SER A N 1
ATOM 955 C CA . SER A 1 117 ? -9.392 -9.702 -2.373 1.00 94.44 117 SER A CA 1
ATOM 956 C C . SER A 1 117 ? -8.859 -8.344 -2.824 1.00 94.44 117 SER A C 1
ATOM 958 O O . SER A 1 117 ? -8.506 -8.190 -3.992 1.00 94.44 117 SER A O 1
ATOM 960 N N . ILE A 1 118 ? -8.741 -7.384 -1.899 1.00 95.50 118 ILE A N 1
ATOM 961 C CA . ILE A 1 118 ? -8.176 -6.054 -2.166 1.00 95.50 118 ILE A CA 1
ATOM 962 C C . ILE A 1 118 ? -6.726 -6.173 -2.637 1.00 95.50 118 ILE A C 1
ATOM 964 O O . ILE A 1 118 ? -6.381 -5.623 -3.680 1.00 95.50 118 ILE A O 1
ATOM 968 N N . LEU A 1 119 ? -5.894 -6.938 -1.926 1.00 95.69 119 LEU A N 1
ATOM 969 C CA . LEU A 1 119 ? -4.487 -7.146 -2.271 1.00 95.69 119 LEU A CA 1
ATOM 970 C C . LEU A 1 119 ? -4.338 -7.794 -3.654 1.00 95.69 119 LEU A C 1
ATOM 972 O O . LEU A 1 119 ? -3.526 -7.357 -4.474 1.00 95.69 119 LEU A O 1
ATOM 976 N N . SER A 1 120 ? -5.150 -8.816 -3.940 1.00 95.31 120 SER A N 1
ATOM 977 C CA . SER A 1 120 ? -5.151 -9.482 -5.245 1.00 95.31 120 SER A CA 1
ATOM 978 C C . SER A 1 120 ? -5.586 -8.540 -6.369 1.00 95.31 120 SER A C 1
ATOM 980 O O . SER A 1 120 ? -4.984 -8.539 -7.441 1.00 95.31 120 SER A O 1
ATOM 982 N N . PHE A 1 121 ? -6.630 -7.740 -6.152 1.00 95.50 121 PHE A N 1
ATOM 983 C CA . PHE A 1 121 ? -7.112 -6.795 -7.154 1.00 95.50 121 PHE A CA 1
ATOM 984 C C . PHE A 1 121 ? -6.106 -5.665 -7.392 1.00 95.50 121 PHE A C 1
ATOM 986 O O . PHE A 1 121 ? -5.811 -5.328 -8.538 1.00 95.50 121 PHE A O 1
ATOM 993 N N . TYR A 1 122 ? -5.518 -5.130 -6.324 1.00 96.25 122 TYR A N 1
ATOM 994 C CA . TYR A 1 122 ? -4.515 -4.079 -6.399 1.00 96.25 122 TYR A CA 1
ATOM 995 C C . TYR A 1 122 ? -3.307 -4.507 -7.240 1.00 96.25 122 TYR A C 1
ATOM 997 O O . TYR A 1 122 ? -3.019 -3.892 -8.268 1.00 96.25 122 TYR A O 1
ATOM 1005 N N . THR A 1 123 ? -2.671 -5.618 -6.866 1.00 95.06 123 THR A N 1
ATOM 1006 C CA . THR A 1 123 ? -1.445 -6.109 -7.517 1.00 95.06 123 THR A CA 1
ATOM 1007 C C . THR A 1 123 ? -1.665 -6.532 -8.969 1.00 95.06 123 THR A C 1
ATOM 1009 O O . THR A 1 123 ? -0.830 -6.250 -9.823 1.00 95.06 123 THR A O 1
ATOM 1012 N N . ARG A 1 124 ? -2.795 -7.181 -9.283 1.00 93.69 124 ARG A N 1
ATOM 1013 C CA . ARG A 1 124 ? -3.041 -7.748 -10.622 1.00 93.69 124 ARG A CA 1
ATOM 1014 C C . ARG A 1 124 ? -3.723 -6.787 -11.589 1.00 93.69 124 ARG A C 1
ATOM 1016 O O . ARG A 1 124 ? -3.582 -6.946 -12.797 1.00 93.69 124 ARG A O 1
ATOM 1023 N N . ALA A 1 125 ? -4.510 -5.839 -11.085 1.00 93.50 125 ALA A N 1
ATOM 1024 C CA . ALA A 1 125 ? -5.408 -5.039 -11.915 1.00 93.50 125 ALA A CA 1
ATOM 1025 C C . ALA A 1 125 ? -5.138 -3.534 -11.821 1.00 93.50 125 ALA A C 1
ATOM 1027 O O . ALA A 1 125 ? -5.296 -2.840 -12.827 1.00 93.50 125 ALA A O 1
ATOM 1028 N N . ILE A 1 126 ? -4.757 -3.018 -10.649 1.00 94.25 126 ILE A N 1
ATOM 1029 C CA . ILE A 1 126 ? -4.536 -1.579 -10.451 1.00 94.25 126 ILE A CA 1
ATOM 1030 C C . ILE A 1 126 ? -3.099 -1.214 -10.816 1.00 94.25 126 ILE A C 1
ATOM 1032 O O . ILE A 1 126 ? -2.900 -0.427 -11.743 1.00 94.25 126 ILE A O 1
ATOM 1036 N N . VAL A 1 127 ? -2.107 -1.817 -10.149 1.00 94.62 127 VAL A N 1
ATOM 1037 C CA . VAL A 1 127 ? -0.689 -1.456 -10.314 1.00 94.62 127 VAL A CA 1
ATOM 1038 C C . VAL A 1 127 ? -0.246 -1.505 -11.785 1.00 94.62 127 VAL A C 1
ATOM 1040 O O . VAL A 1 127 ? 0.243 -0.484 -12.264 1.00 94.62 127 VAL A O 1
ATOM 1043 N N . PRO A 1 128 ? -0.481 -2.586 -12.564 1.00 93.00 128 PRO A N 1
ATOM 1044 C CA . PRO A 1 128 ? -0.028 -2.639 -13.959 1.00 93.00 128 PRO A CA 1
ATOM 1045 C C . PRO A 1 128 ? -0.633 -1.543 -14.847 1.00 93.00 128 PRO A C 1
ATOM 1047 O O . PRO A 1 128 ? -0.046 -1.155 -15.854 1.00 93.00 128 PRO A O 1
ATOM 1050 N N . ARG A 1 129 ? -1.828 -1.045 -14.501 1.00 94.50 129 ARG A N 1
ATOM 1051 C CA . ARG A 1 129 ? -2.524 -0.017 -15.284 1.00 94.50 129 ARG A CA 1
ATOM 1052 C C . ARG A 1 129 ? -2.019 1.380 -14.954 1.00 94.50 129 ARG A C 1
ATOM 1054 O O . ARG A 1 129 ? -1.767 2.148 -15.880 1.00 94.50 129 ARG A O 1
ATOM 1061 N N . ILE A 1 130 ? -1.848 1.700 -13.672 1.00 94.62 130 ILE A N 1
ATOM 1062 C CA . ILE A 1 130 ? -1.411 3.039 -13.249 1.00 94.62 130 ILE A CA 1
ATOM 1063 C C . ILE A 1 130 ? 0.069 3.285 -13.576 1.00 94.62 130 ILE A C 1
ATOM 1065 O O . ILE A 1 130 ? 0.427 4.384 -13.988 1.00 94.62 130 ILE A O 1
ATOM 1069 N N . THR A 1 131 ? 0.922 2.256 -13.493 1.00 94.38 131 THR A N 1
ATOM 1070 C CA . THR A 1 131 ? 2.368 2.380 -13.755 1.00 94.38 131 THR A CA 1
ATOM 1071 C C . THR A 1 131 ? 2.731 2.205 -15.228 1.00 94.38 131 THR A C 1
ATOM 1073 O O . THR A 1 131 ? 3.899 2.348 -15.602 1.00 94.38 131 THR A O 1
ATOM 1076 N N . ARG A 1 132 ? 1.755 1.910 -16.103 1.00 92.19 132 ARG A N 1
ATOM 1077 C CA . ARG A 1 132 ? 1.989 1.636 -17.530 1.00 92.19 132 ARG A CA 1
ATOM 1078 C C . ARG A 1 132 ? 2.769 2.758 -18.206 1.00 92.19 132 ARG A C 1
ATOM 1080 O O . ARG A 1 132 ? 3.706 2.494 -18.951 1.00 92.19 132 ARG A O 1
ATOM 1087 N N . ARG A 1 133 ? 2.399 4.014 -17.941 1.00 90.94 133 ARG A N 1
ATOM 1088 C CA . ARG A 1 133 ? 3.046 5.181 -18.556 1.00 90.94 133 ARG A CA 1
ATOM 1089 C C . ARG A 1 133 ? 4.514 5.300 -18.137 1.00 90.94 133 ARG A C 1
ATOM 1091 O O . ARG A 1 133 ? 5.366 5.475 -19.001 1.00 90.94 133 ARG A O 1
ATOM 1098 N N . ALA A 1 134 ? 4.802 5.171 -16.841 1.00 90.50 134 ALA A N 1
ATOM 1099 C CA . ALA A 1 134 ? 6.166 5.220 -16.314 1.00 90.50 134 ALA A CA 1
ATOM 1100 C C . ALA A 1 134 ? 7.020 4.057 -16.849 1.00 90.50 134 ALA A C 1
ATOM 1102 O O . ALA A 1 134 ? 8.131 4.271 -17.326 1.00 90.50 134 ALA A O 1
ATOM 1103 N N . THR A 1 135 ? 6.452 2.849 -16.879 1.00 90.88 135 THR A N 1
ATOM 1104 C CA . THR A 1 135 ? 7.118 1.638 -17.389 1.00 90.88 135 THR A CA 1
ATOM 1105 C C . THR A 1 135 ? 7.467 1.768 -18.877 1.00 90.88 135 THR A C 1
ATOM 1107 O O . THR A 1 135 ? 8.590 1.486 -19.280 1.00 90.88 135 THR A O 1
ATOM 1110 N N . LEU A 1 136 ? 6.548 2.279 -19.705 1.00 91.38 136 LEU A N 1
ATOM 1111 C CA . LEU A 1 136 ? 6.810 2.515 -21.132 1.00 91.38 136 LEU A CA 1
ATOM 1112 C C . LEU A 1 136 ? 7.852 3.616 -21.375 1.00 91.38 136 LEU A C 1
ATOM 1114 O O . LEU A 1 136 ? 8.663 3.511 -22.301 1.00 91.38 136 LEU A O 1
ATOM 1118 N N . ALA A 1 137 ? 7.842 4.669 -20.553 1.00 90.50 137 ALA A N 1
ATOM 1119 C CA . ALA A 1 137 ? 8.844 5.727 -20.624 1.00 90.50 137 ALA A CA 1
ATOM 1120 C C . ALA A 1 137 ? 10.242 5.188 -20.281 1.00 90.50 137 ALA A C 1
ATOM 1122 O O . ALA A 1 137 ? 11.210 5.511 -20.971 1.00 90.50 137 ALA A O 1
ATOM 1123 N N . LEU A 1 138 ? 10.342 4.326 -19.264 1.00 89.50 138 LEU A N 1
ATOM 1124 C CA . LEU A 1 138 ? 11.579 3.635 -18.911 1.00 89.50 138 LEU A CA 1
ATOM 1125 C C . LEU A 1 138 ? 12.056 2.719 -20.042 1.00 89.50 138 LEU A C 1
ATOM 1127 O O . LEU A 1 138 ? 13.214 2.816 -20.444 1.00 89.50 138 LEU A O 1
ATOM 1131 N N . ALA A 1 139 ? 11.164 1.900 -20.603 1.00 88.81 139 ALA A N 1
ATOM 1132 C CA . ALA A 1 139 ? 11.498 1.000 -21.704 1.00 88.81 139 ALA A CA 1
ATOM 1133 C C . ALA A 1 139 ? 12.034 1.760 -22.922 1.00 88.81 139 ALA A C 1
ATOM 1135 O O . ALA A 1 139 ? 13.049 1.385 -23.498 1.00 88.81 139 ALA A O 1
ATOM 1136 N N . THR A 1 140 ? 11.419 2.891 -23.278 1.00 89.31 140 THR A N 1
ATOM 1137 C CA . THR A 1 140 ? 11.911 3.750 -24.370 1.00 89.31 140 THR A CA 1
ATOM 1138 C C . THR A 1 140 ? 13.328 4.264 -24.104 1.00 89.31 140 THR A C 1
ATOM 1140 O O . THR A 1 140 ? 14.169 4.230 -25.001 1.00 89.31 140 THR A O 1
ATOM 1143 N N . LYS A 1 141 ? 13.621 4.691 -22.868 1.00 89.19 141 LYS A N 1
ATOM 1144 C CA . LYS A 1 141 ? 14.971 5.126 -22.475 1.00 89.19 141 LYS A CA 1
ATOM 1145 C C . LYS A 1 141 ? 15.984 3.979 -22.529 1.00 89.19 141 LYS A C 1
ATOM 1147 O O . LYS A 1 141 ? 17.081 4.167 -23.041 1.00 89.19 141 LYS A O 1
ATOM 1152 N N . LYS A 1 142 ? 15.620 2.791 -22.039 1.00 88.31 142 LYS A N 1
ATOM 1153 C CA . LYS A 1 142 ? 16.486 1.601 -22.060 1.00 88.31 142 LYS A CA 1
ATOM 1154 C C . LYS A 1 142 ? 16.798 1.141 -23.487 1.00 88.31 142 LYS A C 1
ATOM 1156 O O . LYS A 1 142 ? 17.961 0.886 -23.788 1.00 88.31 142 LYS A O 1
ATOM 1161 N N . ARG A 1 143 ? 15.809 1.164 -24.388 1.00 87.75 143 ARG A N 1
ATOM 1162 C CA . ARG A 1 143 ? 16.011 0.881 -25.820 1.00 87.75 143 ARG A CA 1
ATOM 1163 C C . ARG A 1 143 ? 16.972 1.860 -26.484 1.00 87.75 143 ARG A C 1
ATOM 1165 O O . ARG A 1 143 ? 17.817 1.436 -27.263 1.00 87.75 143 ARG A O 1
ATOM 1172 N N . ALA A 1 144 ? 16.884 3.150 -26.155 1.00 89.19 144 ALA A N 1
ATOM 1173 C CA . ALA A 1 144 ? 17.835 4.146 -26.655 1.00 89.19 144 ALA A CA 1
ATOM 1174 C C . ALA A 1 144 ? 19.282 3.861 -26.203 1.00 89.19 144 ALA A C 1
ATOM 1176 O O . ALA A 1 144 ? 20.221 4.197 -26.917 1.00 89.19 144 ALA A O 1
ATOM 1177 N N . ASN A 1 145 ? 19.452 3.183 -25.064 1.00 87.56 145 ASN A N 1
ATOM 1178 C CA . ASN A 1 145 ? 20.744 2.739 -24.541 1.00 87.56 145 ASN A CA 1
ATOM 1179 C C . ASN A 1 145 ? 21.155 1.333 -25.027 1.00 87.56 145 ASN A C 1
ATOM 1181 O O . ASN A 1 145 ? 22.140 0.788 -24.536 1.00 87.56 145 ASN A O 1
ATOM 1185 N N . GLY A 1 146 ? 20.415 0.731 -25.965 1.00 85.50 146 GLY A N 1
ATOM 1186 C CA . GLY A 1 146 ? 20.727 -0.581 -26.540 1.00 85.50 146 GLY A CA 1
ATOM 1187 C C . GLY A 1 146 ? 20.274 -1.791 -25.714 1.00 85.50 146 GLY A C 1
ATOM 1188 O O . GLY A 1 146 ? 20.601 -2.915 -26.082 1.00 85.50 146 GLY A O 1
ATOM 1189 N N . ILE A 1 147 ? 19.513 -1.592 -24.633 1.00 82.75 147 ILE A N 1
ATOM 1190 C CA . ILE A 1 147 ? 18.915 -2.685 -23.851 1.00 82.75 147 ILE A CA 1
ATOM 1191 C C . ILE A 1 147 ? 17.607 -3.099 -24.534 1.00 82.75 147 ILE A C 1
ATOM 1193 O O . ILE A 1 147 ? 16.712 -2.271 -24.718 1.00 82.75 147 ILE A O 1
ATOM 1197 N N . VAL A 1 148 ? 17.498 -4.372 -24.915 1.00 78.44 148 VAL A N 1
ATOM 1198 C CA . VAL A 1 148 ? 16.365 -4.931 -25.671 1.00 78.44 148 VAL A CA 1
ATOM 1199 C C . VAL A 1 148 ? 15.956 -6.269 -25.056 1.00 78.44 148 VAL A C 1
ATOM 1201 O O . VAL A 1 148 ? 16.799 -6.992 -24.535 1.00 78.44 148 VAL A O 1
ATOM 1204 N N . GLY A 1 149 ? 14.672 -6.614 -25.151 1.00 79.62 149 GLY A N 1
ATOM 1205 C CA . GLY A 1 149 ? 14.118 -7.852 -24.598 1.00 79.62 149 GLY A CA 1
ATOM 1206 C C . GLY A 1 149 ? 13.462 -7.617 -23.243 1.00 79.62 149 GLY A C 1
ATOM 1207 O O . GLY A 1 149 ? 13.025 -6.504 -22.959 1.00 79.62 149 GLY A O 1
ATOM 1208 N N . ASP A 1 150 ? 13.390 -8.652 -22.410 1.00 71.62 150 ASP A N 1
ATOM 1209 C CA . ASP A 1 150 ? 12.656 -8.601 -21.138 1.00 71.62 150 ASP A CA 1
ATOM 1210 C C . ASP A 1 150 ? 13.201 -7.511 -20.189 1.00 71.62 150 ASP A C 1
ATOM 1212 O O . ASP A 1 150 ? 12.425 -6.773 -19.575 1.00 71.62 150 ASP A O 1
ATOM 1216 N N . GLU A 1 151 ? 14.520 -7.279 -20.193 1.00 67.12 151 GLU A N 1
ATOM 1217 C CA . GLU A 1 151 ? 15.209 -6.271 -19.366 1.00 67.12 151 GLU A CA 1
ATOM 1218 C C . GLU A 1 151 ? 14.769 -4.813 -19.631 1.00 67.12 151 GLU A C 1
ATOM 1220 O O . GLU A 1 151 ? 14.998 -3.911 -18.809 1.00 67.12 151 GLU A O 1
ATOM 1225 N N . GLU A 1 152 ? 14.099 -4.548 -20.760 1.00 66.69 152 GLU A N 1
ATOM 1226 C CA . GLU A 1 152 ? 13.619 -3.209 -21.113 1.00 66.69 152 GLU A CA 1
ATOM 1227 C C . GLU A 1 152 ? 12.497 -2.725 -20.176 1.00 66.69 152 GLU A C 1
ATOM 1229 O O . GLU A 1 152 ? 12.379 -1.527 -19.916 1.00 66.69 152 GLU A O 1
ATOM 1234 N N . SER A 1 153 ? 11.683 -3.647 -19.650 1.00 64.56 153 SER A N 1
ATOM 1235 C CA . SER A 1 153 ? 10.476 -3.337 -18.866 1.00 64.56 153 SER A CA 1
ATOM 1236 C C . SER A 1 153 ? 10.569 -3.765 -17.401 1.00 64.56 153 SER A C 1
ATOM 1238 O O . SER A 1 153 ? 9.610 -3.571 -16.655 1.00 64.56 153 SER A O 1
ATOM 1240 N N . GLU A 1 154 ? 11.694 -4.352 -16.990 1.00 65.81 154 GLU A N 1
ATOM 1241 C CA . GLU A 1 154 ? 11.785 -5.063 -15.713 1.00 65.81 154 GLU A CA 1
ATOM 1242 C C . GLU A 1 154 ? 11.657 -4.162 -14.486 1.00 65.81 154 GLU A C 1
ATOM 1244 O O . GLU A 1 154 ? 10.779 -4.391 -13.650 1.00 65.81 154 GLU A O 1
ATOM 1249 N N . ASP A 1 155 ? 12.524 -3.156 -14.357 1.00 80.44 155 ASP A N 1
ATOM 1250 C CA . ASP A 1 155 ? 12.596 -2.384 -13.118 1.00 80.44 155 ASP A CA 1
ATOM 1251 C C . ASP A 1 155 ? 13.318 -1.043 -13.270 1.00 80.44 155 ASP A C 1
ATOM 1253 O O . ASP A 1 155 ? 14.257 -0.918 -14.073 1.00 80.44 155 ASP A O 1
ATOM 1257 N N . ASP A 1 156 ? 12.878 -0.062 -12.479 1.00 84.81 156 ASP A N 1
ATOM 1258 C CA . ASP A 1 156 ? 13.563 1.218 -12.267 1.00 84.81 156 ASP A CA 1
ATOM 1259 C C . ASP A 1 156 ? 14.494 1.216 -11.036 1.00 84.81 156 ASP A C 1
ATOM 1261 O O . ASP A 1 156 ? 15.217 2.187 -10.820 1.00 84.81 156 ASP A O 1
ATOM 1265 N N . GLY A 1 157 ? 14.503 0.128 -10.258 1.00 87.19 157 GLY A N 1
ATOM 1266 C CA . GLY A 1 157 ? 15.318 -0.080 -9.061 1.00 87.19 157 GLY A CA 1
ATOM 1267 C C . GLY A 1 157 ? 14.710 0.492 -7.778 1.00 87.19 157 GLY A C 1
ATOM 1268 O O . GLY A 1 157 ? 15.232 0.251 -6.688 1.00 87.19 157 GLY A O 1
ATOM 1269 N N . ASN A 1 158 ? 13.591 1.216 -7.855 1.00 92.38 158 ASN A N 1
ATOM 1270 C CA . ASN A 1 158 ? 12.996 1.918 -6.715 1.00 92.38 158 ASN A CA 1
ATOM 1271 C C . ASN A 1 158 ? 12.052 1.019 -5.901 1.00 92.38 158 ASN A C 1
ATOM 1273 O O . ASN A 1 158 ? 10.934 1.413 -5.559 1.00 92.38 158 ASN A O 1
ATOM 1277 N N . HIS A 1 159 ? 12.489 -0.198 -5.563 1.00 92.19 159 HIS A N 1
ATOM 1278 C CA . HIS A 1 159 ? 11.647 -1.181 -4.873 1.00 92.19 159 HIS A CA 1
ATOM 1279 C C . HIS A 1 159 ? 11.177 -0.715 -3.488 1.00 92.19 159 HIS A C 1
ATOM 1281 O O . HIS A 1 159 ? 10.065 -1.034 -3.071 1.00 92.19 159 HIS A O 1
ATOM 1287 N N . GLY A 1 160 ? 12.012 0.043 -2.768 1.00 93.00 160 GLY A N 1
ATOM 1288 C CA . GLY A 1 160 ? 11.667 0.595 -1.454 1.00 93.00 160 GLY A CA 1
ATOM 1289 C C . GLY A 1 160 ? 10.579 1.664 -1.549 1.00 93.00 160 GLY A C 1
ATOM 1290 O O . GLY A 1 160 ? 9.545 1.549 -0.898 1.00 93.00 160 GLY A O 1
ATOM 1291 N N . SER A 1 161 ? 10.772 2.664 -2.412 1.00 94.50 161 SER A N 1
ATOM 1292 C CA . SER A 1 161 ? 9.802 3.749 -2.613 1.00 94.50 161 SER A CA 1
ATOM 1293 C C . SER A 1 161 ? 8.463 3.229 -3.129 1.00 94.50 161 SER A C 1
ATOM 1295 O O . SER A 1 161 ? 7.413 3.599 -2.605 1.00 94.50 161 SER A O 1
ATOM 1297 N N . ALA A 1 162 ? 8.494 2.319 -4.107 1.00 95.06 162 ALA A N 1
ATOM 1298 C CA . ALA A 1 162 ? 7.287 1.691 -4.622 1.00 95.06 162 ALA A CA 1
ATOM 1299 C C . ALA A 1 162 ? 6.560 0.874 -3.537 1.00 95.06 162 ALA A C 1
ATOM 1301 O O . ALA A 1 162 ? 5.339 0.970 -3.440 1.00 95.06 162 ALA A O 1
ATOM 1302 N N . ALA A 1 163 ? 7.282 0.127 -2.688 1.00 95.44 163 ALA A N 1
ATOM 1303 C CA . ALA A 1 163 ? 6.670 -0.681 -1.629 1.00 95.44 163 ALA A CA 1
ATOM 1304 C C . ALA A 1 163 ? 5.989 0.182 -0.562 1.00 95.44 163 ALA A C 1
ATOM 1306 O O . ALA A 1 163 ? 4.868 -0.123 -0.160 1.00 95.44 163 ALA A O 1
ATOM 1307 N N . THR A 1 164 ? 6.630 1.272 -0.131 1.00 95.81 164 THR A N 1
ATOM 1308 C CA . THR A 1 164 ? 6.043 2.210 0.837 1.00 95.81 164 THR A CA 1
ATOM 1309 C C . THR A 1 164 ? 4.726 2.784 0.316 1.00 95.81 164 THR A C 1
ATOM 1311 O O . THR A 1 164 ? 3.716 2.749 1.018 1.00 95.81 164 THR A O 1
ATOM 1314 N N . LEU A 1 165 ? 4.703 3.228 -0.945 1.00 96.50 165 LEU A N 1
ATOM 1315 C CA . LEU A 1 165 ? 3.494 3.765 -1.573 1.00 96.50 165 LEU A CA 1
ATOM 1316 C C . LEU A 1 165 ? 2.416 2.694 -1.773 1.00 96.50 165 LEU A C 1
ATOM 1318 O O . LEU A 1 165 ? 1.238 2.961 -1.541 1.00 96.50 165 LEU A O 1
ATOM 1322 N N . ASP A 1 166 ? 2.797 1.470 -2.148 1.00 96.62 166 ASP A N 1
ATOM 1323 C CA . ASP A 1 166 ? 1.859 0.348 -2.248 1.00 96.62 166 ASP A CA 1
ATOM 1324 C C . ASP A 1 166 ? 1.162 0.090 -0.899 1.00 96.62 166 ASP A C 1
ATOM 1326 O O . ASP A 1 166 ? -0.055 -0.111 -0.857 1.00 96.62 166 ASP A O 1
ATOM 1330 N N . VAL A 1 167 ? 1.907 0.134 0.213 1.00 96.50 167 VAL A N 1
ATOM 1331 C CA . VAL A 1 167 ? 1.357 -0.035 1.567 1.00 96.50 167 VAL A CA 1
ATOM 1332 C C . VAL A 1 167 ? 0.376 1.087 1.918 1.00 96.50 167 VAL A C 1
ATOM 1334 O O . VAL A 1 167 ? -0.715 0.799 2.415 1.00 96.50 167 VAL A O 1
ATOM 1337 N N . GLU A 1 168 ? 0.711 2.347 1.633 1.00 95.25 168 GLU A N 1
ATOM 1338 C CA . GLU A 1 168 ? -0.179 3.492 1.881 1.00 95.25 168 GLU A CA 1
ATOM 1339 C C . GLU A 1 168 ? -1.491 3.391 1.091 1.00 95.25 168 GLU A C 1
ATOM 1341 O O . GLU A 1 168 ? -2.583 3.588 1.644 1.00 95.25 168 GLU A O 1
ATOM 1346 N N . VAL A 1 169 ? -1.399 3.022 -0.191 1.00 96.44 169 VAL A N 1
ATOM 1347 C CA . VAL A 1 169 ? -2.571 2.816 -1.046 1.00 96.44 169 VAL A CA 1
ATOM 1348 C C . VAL A 1 169 ? -3.428 1.670 -0.510 1.00 96.44 169 VAL A C 1
ATOM 1350 O O . VAL A 1 169 ? -4.642 1.826 -0.362 1.00 96.44 169 VAL A O 1
ATOM 1353 N N . LEU A 1 170 ? -2.823 0.525 -0.183 1.00 96.62 170 LEU A N 1
ATOM 1354 C CA . LEU A 1 170 ? -3.540 -0.648 0.319 1.00 96.62 170 LEU A CA 1
ATOM 1355 C C . LEU A 1 170 ? -4.256 -0.370 1.642 1.00 96.62 170 LEU A C 1
ATOM 1357 O O . LEU A 1 170 ? -5.422 -0.741 1.787 1.00 96.62 170 LEU A O 1
ATOM 1361 N N . GLN A 1 171 ? -3.603 0.315 2.583 1.00 94.69 171 GLN A N 1
ATOM 1362 C CA . GLN A 1 171 ? -4.222 0.707 3.851 1.00 94.69 171 GLN A CA 1
ATOM 1363 C C . GLN A 1 171 ? -5.404 1.659 3.625 1.00 94.69 171 GLN A C 1
ATOM 1365 O O . GLN A 1 171 ? -6.469 1.476 4.219 1.00 94.69 171 GLN A O 1
ATOM 1370 N N . SER A 1 172 ? -5.256 2.630 2.720 1.00 94.19 172 SER A N 1
ATOM 1371 C CA . SER A 1 172 ? -6.316 3.590 2.395 1.00 94.19 172 SER A CA 1
ATOM 1372 C C . SER A 1 172 ? -7.516 2.919 1.716 1.00 94.19 172 SER A C 1
ATOM 1374 O O . SER A 1 172 ? -8.662 3.165 2.102 1.00 94.19 172 SER A O 1
ATOM 1376 N N . ILE A 1 173 ? -7.272 2.011 0.761 1.00 94.94 173 ILE A N 1
ATOM 1377 C CA . ILE A 1 173 ? -8.322 1.217 0.104 1.00 94.94 173 ILE A CA 1
ATOM 1378 C C . ILE A 1 173 ? -9.008 0.297 1.113 1.00 94.94 173 ILE A C 1
ATOM 1380 O O . ILE A 1 173 ? -10.237 0.257 1.151 1.00 94.94 173 ILE A O 1
ATOM 1384 N N . SER A 1 174 ? -8.242 -0.412 1.949 1.00 94.69 174 SER A N 1
ATOM 1385 C CA . SER A 1 174 ? -8.791 -1.281 2.994 1.00 94.69 174 SER A CA 1
ATOM 1386 C C . SER A 1 174 ? -9.748 -0.508 3.888 1.00 94.69 174 SER A C 1
ATOM 1388 O O . SER A 1 174 ? -10.917 -0.884 4.009 1.00 94.69 174 SER A O 1
ATOM 1390 N N . LYS A 1 175 ? -9.304 0.635 4.415 1.00 91.75 175 LYS A N 1
ATOM 1391 C CA . LYS A 1 175 ? -10.132 1.496 5.252 1.00 91.75 175 LYS A CA 1
ATOM 1392 C C . LYS A 1 175 ? -11.398 1.938 4.521 1.00 91.75 175 LYS A C 1
ATOM 1394 O O . LYS A 1 175 ? -12.496 1.793 5.047 1.00 91.75 175 LYS A O 1
ATOM 1399 N N . ARG A 1 176 ? -11.286 2.405 3.274 1.00 92.06 176 ARG A N 1
ATOM 1400 C CA . ARG A 1 176 ? -12.429 2.866 2.466 1.00 92.06 176 ARG A CA 1
ATOM 1401 C C . ARG A 1 176 ? -13.452 1.770 2.162 1.00 92.06 176 ARG A C 1
ATOM 1403 O O . ARG A 1 176 ? -14.654 2.055 2.157 1.00 92.06 176 ARG A O 1
ATOM 1410 N N . VAL A 1 177 ? -12.995 0.552 1.878 1.00 90.88 177 VAL A N 1
ATOM 1411 C CA . VAL A 1 177 ? -13.859 -0.595 1.568 1.00 90.88 177 VAL A CA 1
ATOM 1412 C C . VAL A 1 177 ? -14.581 -1.064 2.826 1.00 90.88 177 VAL A C 1
ATOM 1414 O O . VAL A 1 177 ? -15.808 -1.145 2.822 1.00 90.88 177 VAL A O 1
ATOM 1417 N N . HIS A 1 178 ? -13.859 -1.287 3.926 1.00 87.88 178 HIS A N 1
ATOM 1418 C CA . HIS A 1 178 ? -14.461 -1.771 5.172 1.00 87.88 178 HIS A CA 1
ATOM 1419 C C . HIS A 1 178 ? -15.395 -0.734 5.813 1.00 87.88 178 HIS A C 1
ATOM 1421 O O . HIS A 1 178 ? -16.455 -1.095 6.330 1.00 87.88 178 HIS A O 1
ATOM 1427 N N . TYR A 1 179 ? -15.081 0.561 5.688 1.00 83.69 179 TYR A N 1
ATOM 1428 C CA . TYR A 1 179 ? -15.981 1.635 6.119 1.00 83.69 179 TYR A CA 1
ATOM 1429 C C . TYR A 1 179 ? -17.282 1.658 5.296 1.00 83.69 179 TYR A C 1
ATOM 1431 O O . TYR A 1 179 ? -18.368 1.875 5.836 1.00 83.69 179 TYR A O 1
ATOM 1439 N N . GLY A 1 180 ? -17.199 1.366 3.992 1.00 72.62 180 GLY A N 1
ATOM 1440 C CA . GLY A 1 180 ? -18.363 1.215 3.114 1.00 72.62 180 GLY A CA 1
ATOM 1441 C C . GLY A 1 180 ? -19.236 0.004 3.464 1.00 72.62 180 GLY A C 1
ATOM 1442 O O . GLY A 1 180 ? -20.462 0.117 3.458 1.00 72.62 180 GLY A O 1
ATOM 1443 N N . THR A 1 181 ? -18.625 -1.125 3.834 1.00 65.38 181 THR A N 1
ATOM 1444 C CA . THR A 1 181 ? -19.344 -2.324 4.300 1.00 65.38 181 THR A CA 1
ATOM 1445 C C . THR A 1 181 ? -20.132 -2.042 5.575 1.00 65.38 181 THR A C 1
ATOM 1447 O O . THR A 1 181 ? -21.291 -2.440 5.672 1.00 65.38 181 THR A O 1
ATOM 1450 N N . CYS A 1 182 ? -19.553 -1.298 6.522 1.00 58.44 182 CYS A N 1
ATOM 1451 C CA . CYS A 1 182 ? -20.258 -0.880 7.735 1.00 58.44 182 CYS A CA 1
ATOM 1452 C C . CYS A 1 182 ? -21.493 -0.035 7.405 1.00 58.44 182 CYS A C 1
ATOM 1454 O O . CYS A 1 182 ? -22.554 -0.255 7.984 1.00 58.44 182 CYS A O 1
ATOM 1456 N N . ARG A 1 183 ? -21.390 0.871 6.422 1.00 54.94 183 ARG A N 1
ATOM 1457 C CA . ARG A 1 183 ? -22.536 1.656 5.947 1.00 54.94 183 ARG A CA 1
ATOM 1458 C C . ARG A 1 183 ? -23.618 0.775 5.322 1.00 54.94 183 ARG A C 1
ATOM 1460 O O . ARG A 1 183 ? -24.766 0.882 5.729 1.00 54.94 183 ARG A O 1
ATOM 1467 N N . LEU A 1 184 ? -23.279 -0.076 4.351 1.00 49.72 184 LEU A N 1
ATOM 1468 C CA . LEU A 1 184 ? -24.269 -0.923 3.668 1.00 49.72 184 LEU A CA 1
ATOM 1469 C C . LEU A 1 184 ? -24.952 -1.889 4.635 1.00 49.72 184 LEU A C 1
ATOM 1471 O O . LEU A 1 184 ? -26.157 -2.090 4.548 1.00 49.72 184 LEU A O 1
ATOM 1475 N N . PHE A 1 185 ? -24.200 -2.444 5.584 1.00 51.28 185 PHE A N 1
ATOM 1476 C CA . PHE A 1 185 ? -24.748 -3.315 6.615 1.00 51.28 185 PHE A CA 1
ATOM 1477 C C . PHE A 1 185 ? -25.681 -2.555 7.565 1.00 51.28 185 PHE A C 1
ATOM 1479 O O . PHE A 1 185 ? -26.767 -3.036 7.874 1.00 51.28 185 PHE A O 1
ATOM 1486 N N . PHE A 1 186 ? -25.304 -1.346 7.987 1.00 53.59 186 PHE A N 1
ATOM 1487 C CA . PHE A 1 186 ? -26.138 -0.524 8.862 1.00 53.59 186 PHE A CA 1
ATOM 1488 C C . PHE A 1 186 ? -27.400 -0.014 8.155 1.00 53.59 186 PHE A C 1
ATOM 1490 O O . PHE A 1 186 ? -28.483 -0.031 8.733 1.00 53.59 186 PHE A O 1
ATOM 1497 N N . GLU A 1 187 ? -27.287 0.400 6.893 1.00 50.38 187 GLU A N 1
ATOM 1498 C CA . GLU A 1 187 ? -28.414 0.836 6.065 1.00 50.38 187 GLU A CA 1
ATOM 1499 C C . GLU A 1 187 ? -29.350 -0.349 5.770 1.00 50.38 187 GLU A C 1
ATOM 1501 O O . GLU A 1 187 ? -30.562 -0.214 5.916 1.00 50.38 187 GLU A O 1
ATOM 1506 N N . ALA A 1 188 ? -28.809 -1.545 5.506 1.00 48.41 188 ALA A N 1
ATOM 1507 C CA . ALA A 1 188 ? -29.592 -2.775 5.393 1.00 48.41 188 ALA A CA 1
ATOM 1508 C C . ALA A 1 188 ? -30.309 -3.138 6.705 1.00 48.41 188 ALA A C 1
ATOM 1510 O O . ALA A 1 188 ? -31.503 -3.420 6.680 1.00 48.41 188 ALA A O 1
ATOM 1511 N N . ILE A 1 189 ? -29.640 -3.071 7.864 1.00 54.47 189 ILE A N 1
ATOM 1512 C CA . ILE A 1 189 ? -30.295 -3.293 9.164 1.00 54.47 189 ILE A CA 1
ATOM 1513 C C . ILE A 1 189 ? -31.377 -2.244 9.413 1.00 54.47 189 ILE A C 1
ATOM 1515 O O . ILE A 1 189 ? -32.477 -2.604 9.813 1.00 54.47 189 ILE A O 1
ATOM 1519 N N . ARG A 1 190 ? -31.116 -0.959 9.153 1.00 54.28 190 ARG A N 1
ATOM 1520 C CA . ARG A 1 190 ? -32.094 0.119 9.357 1.00 54.28 190 ARG A CA 1
ATOM 1521 C C . ARG A 1 190 ? -33.313 -0.010 8.441 1.00 54.28 190 ARG A C 1
ATOM 1523 O O . ARG A 1 190 ? -34.396 0.399 8.843 1.00 54.28 190 ARG A O 1
ATOM 1530 N N . LEU A 1 191 ? -33.152 -0.571 7.243 1.00 48.97 191 LEU A N 1
ATOM 1531 C CA . LEU A 1 191 ? -34.250 -0.851 6.315 1.00 48.97 191 LEU A CA 1
ATOM 1532 C C . LEU A 1 191 ? -35.029 -2.128 6.678 1.00 48.97 191 LEU A C 1
ATOM 1534 O O . LEU A 1 191 ? -36.212 -2.211 6.367 1.00 48.97 191 LEU A O 1
ATOM 1538 N N . VAL A 1 192 ? -34.403 -3.096 7.357 1.00 46.09 192 VAL A N 1
ATOM 1539 C CA . VAL A 1 192 ? -35.029 -4.374 7.766 1.00 46.09 192 VAL A CA 1
ATOM 1540 C C . VAL A 1 192 ? -35.616 -4.321 9.190 1.00 46.09 192 VAL A C 1
ATOM 1542 O O . VAL A 1 192 ? -36.573 -5.026 9.507 1.00 46.09 192 VAL A O 1
ATOM 1545 N N . ALA A 1 193 ? -35.094 -3.456 10.059 1.00 43.00 193 ALA A N 1
ATOM 1546 C CA . ALA A 1 193 ? -35.536 -3.294 11.444 1.00 43.00 193 ALA A CA 1
ATOM 1547 C C . ALA A 1 193 ? -36.961 -2.726 11.649 1.00 43.00 193 ALA A C 1
ATOM 1549 O O . ALA A 1 193 ? -37.556 -3.087 12.664 1.00 43.00 193 ALA A O 1
ATOM 1550 N N . PRO A 1 194 ? -37.579 -1.914 10.760 1.00 40.84 194 PRO A N 1
ATOM 1551 C CA . PRO A 1 194 ? -38.945 -1.447 10.990 1.00 40.84 194 PRO A CA 1
ATOM 1552 C C . PRO A 1 194 ? -39.997 -2.543 10.766 1.00 40.84 194 PRO A C 1
ATOM 1554 O O . PRO A 1 194 ? -41.153 -2.341 11.122 1.00 40.84 194 PRO A O 1
ATOM 1557 N N . THR A 1 195 ? -39.632 -3.691 10.178 1.00 41.44 195 THR A N 1
ATOM 1558 C CA . THR A 1 195 ? -40.595 -4.741 9.801 1.00 41.44 195 THR A CA 1
ATOM 1559 C C . THR A 1 195 ? -40.510 -6.015 10.636 1.00 41.44 195 THR A C 1
ATOM 1561 O O . THR A 1 195 ? -41.349 -6.891 10.461 1.00 41.44 195 THR A O 1
ATOM 1564 N N . CYS A 1 196 ? -39.550 -6.155 11.555 1.00 36.41 196 CYS A N 1
ATOM 1565 C CA . CYS A 1 196 ? -39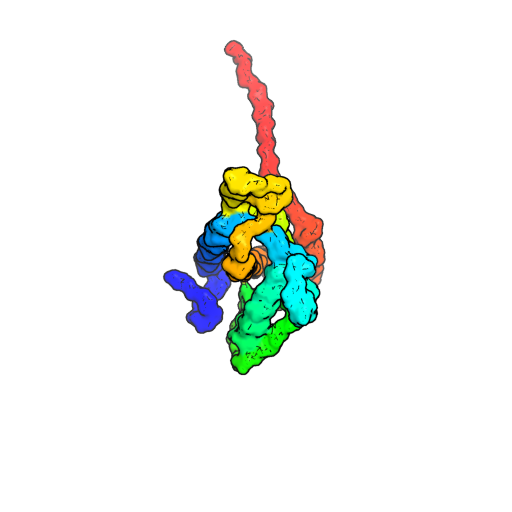.381 -7.398 12.317 1.00 36.41 196 CYS A CA 1
ATOM 1566 C C . CYS A 1 196 ? -40.077 -7.342 13.685 1.00 36.41 196 CYS A C 1
ATOM 1568 O O . CYS A 1 196 ? -39.465 -7.480 14.742 1.00 36.41 196 CYS A O 1
ATOM 1570 N N . GLY A 1 197 ? -41.394 -7.143 13.649 1.00 40.16 197 GLY A N 1
ATOM 1571 C CA . GLY A 1 197 ? -42.272 -7.780 14.618 1.00 40.16 197 GLY A CA 1
ATOM 1572 C C . GLY A 1 197 ? -42.522 -9.207 14.135 1.00 40.16 197 GLY A C 1
ATOM 1573 O O . GLY A 1 197 ? -43.052 -9.389 13.048 1.00 40.16 197 GLY A O 1
ATOM 1574 N N . GLN A 1 198 ? -42.171 -10.185 14.967 1.00 36.16 198 GLN A N 1
ATOM 1575 C CA . GLN A 1 198 ? -42.347 -11.635 14.793 1.00 36.16 198 GLN A CA 1
ATOM 1576 C C . GLN A 1 198 ? -41.203 -12.406 14.112 1.00 36.16 198 GLN A C 1
ATOM 1578 O O . GLN A 1 198 ? -41.039 -12.441 12.898 1.00 36.16 198 GLN A O 1
ATOM 1583 N N . GLY A 1 199 ? -40.456 -13.079 14.994 1.00 36.56 199 GLY A N 1
ATOM 1584 C CA . GLY A 1 199 ? -39.796 -14.373 14.836 1.00 36.56 199 GLY A CA 1
ATOM 1585 C C . GLY A 1 199 ? -39.619 -14.918 13.426 1.00 36.56 199 GLY A C 1
ATOM 1586 O O . GLY A 1 199 ? -40.503 -15.590 12.916 1.00 36.56 199 GLY A O 1
ATOM 1587 N N . ASN A 1 200 ? -38.422 -14.746 12.872 1.00 31.39 200 ASN A N 1
ATOM 1588 C CA . ASN A 1 200 ? -37.724 -15.820 12.171 1.00 31.39 200 ASN A CA 1
ATOM 1589 C C . ASN A 1 200 ? -36.231 -15.488 12.066 1.00 31.39 200 ASN A C 1
ATOM 1591 O O . ASN A 1 200 ? -35.833 -14.348 11.830 1.00 31.39 200 ASN A O 1
ATOM 1595 N N . SER A 1 201 ? -35.399 -16.498 12.302 1.00 34.16 201 SER A N 1
ATOM 1596 C CA . SER A 1 201 ? -33.942 -16.426 12.264 1.00 34.16 201 SER A CA 1
ATOM 1597 C C . SER A 1 201 ? -33.447 -16.085 10.854 1.00 34.16 201 SER A C 1
ATOM 1599 O O . SER A 1 201 ? -33.627 -16.842 9.903 1.00 34.16 201 SER A O 1
ATOM 1601 N N . PHE A 1 202 ? -32.799 -14.929 10.713 1.00 37.94 202 PHE A N 1
ATOM 1602 C CA . PHE A 1 202 ? -32.221 -14.474 9.450 1.00 37.94 202 PHE A CA 1
ATOM 1603 C C . PHE A 1 202 ? -30.942 -15.280 9.147 1.00 37.94 202 PHE A C 1
ATOM 1605 O O . PHE A 1 202 ? -29.914 -15.090 9.797 1.00 37.94 202 PHE A O 1
ATOM 1612 N N . GLN A 1 203 ? -30.988 -16.205 8.181 1.00 34.53 203 GLN A N 1
ATOM 1613 C CA . GLN A 1 203 ? -29.794 -16.906 7.692 1.00 34.53 203 GLN A CA 1
ATOM 1614 C C . GLN A 1 203 ? -29.029 -16.018 6.695 1.00 34.53 203 GLN A C 1
ATOM 1616 O O . GLN A 1 203 ? -29.491 -15.739 5.593 1.00 34.53 203 GLN A O 1
ATOM 1621 N N . SER A 1 204 ? -27.833 -15.578 7.086 1.00 39.56 204 SER A N 1
ATOM 1622 C CA . SER A 1 204 ? -26.998 -14.590 6.383 1.00 39.56 204 SER A CA 1
ATOM 1623 C C . SER A 1 204 ? -26.123 -15.144 5.244 1.00 39.56 204 SER A C 1
ATOM 1625 O O . SER A 1 204 ? -25.219 -14.451 4.777 1.00 39.56 204 SER A O 1
ATOM 1627 N N . GLN A 1 205 ? -26.345 -16.375 4.773 1.00 31.34 205 GLN A N 1
ATOM 1628 C CA . GLN A 1 205 ? -25.367 -17.058 3.910 1.00 31.34 205 GLN A CA 1
ATOM 1629 C C . GLN A 1 205 ? -25.443 -16.736 2.404 1.00 31.34 205 GLN A C 1
ATOM 1631 O O . GLN A 1 205 ? -24.465 -16.977 1.705 1.00 31.34 205 GLN A O 1
ATOM 1636 N N . ASN A 1 206 ? -26.520 -16.134 1.883 1.00 31.06 206 ASN A N 1
ATOM 1637 C CA . ASN A 1 206 ? -26.748 -16.094 0.424 1.00 31.06 206 ASN A CA 1
ATOM 1638 C C . ASN A 1 206 ? -26.578 -14.729 -0.268 1.00 31.06 206 ASN A C 1
ATOM 1640 O O . ASN A 1 206 ? -26.794 -14.637 -1.472 1.00 31.06 206 ASN A O 1
ATOM 1644 N N . PHE A 1 207 ? -26.174 -13.666 0.436 1.00 34.09 207 PHE A N 1
ATOM 1645 C CA . PHE A 1 207 ? -26.083 -12.333 -0.190 1.00 34.09 207 PHE A CA 1
ATOM 1646 C C . PHE A 1 207 ? -24.793 -12.105 -1.001 1.00 34.09 207 PHE A C 1
ATOM 1648 O O . PHE A 1 207 ? -24.746 -11.228 -1.858 1.00 34.09 207 PHE A O 1
ATOM 1655 N N . TRP A 1 208 ? -23.746 -12.900 -0.755 1.00 38.00 208 TRP A N 1
ATOM 1656 C CA . TRP A 1 208 ? -22.436 -12.740 -1.404 1.00 38.00 208 TRP A CA 1
ATOM 1657 C C . TRP A 1 208 ? -22.210 -13.670 -2.602 1.00 38.00 208 TRP A C 1
ATOM 1659 O O . TRP A 1 208 ? -21.292 -13.432 -3.382 1.00 38.00 208 TRP A O 1
ATOM 1669 N N . THR A 1 209 ? -23.026 -14.715 -2.773 1.00 31.95 209 THR A N 1
ATOM 1670 C CA . THR A 1 209 ? -22.861 -15.702 -3.857 1.00 31.95 209 THR A CA 1
ATOM 1671 C C . THR A 1 209 ? -23.626 -15.345 -5.131 1.00 31.95 209 THR A C 1
ATOM 1673 O O . THR A 1 209 ? -23.268 -15.838 -6.195 1.00 31.95 209 THR A O 1
ATOM 1676 N N . ASN A 1 210 ? -24.633 -14.468 -5.054 1.00 26.91 210 ASN A N 1
ATOM 1677 C CA . ASN A 1 210 ? -25.381 -13.971 -6.210 1.00 26.91 210 ASN A CA 1
ATOM 1678 C C . ASN A 1 210 ? -25.802 -12.507 -5.991 1.00 26.91 210 ASN A C 1
ATOM 1680 O O . ASN A 1 210 ? -26.844 -12.257 -5.382 1.00 26.91 210 ASN A O 1
ATOM 1684 N N . PRO A 1 211 ? -25.021 -11.520 -6.464 1.00 31.88 211 PRO A N 1
ATOM 1685 C CA . PRO A 1 211 ? -25.470 -10.136 -6.441 1.00 31.88 211 PRO A CA 1
ATOM 1686 C C . PRO A 1 211 ? -26.648 -9.960 -7.420 1.00 31.88 211 PRO A C 1
ATOM 1688 O O . PRO A 1 211 ? -26.556 -10.415 -8.564 1.00 31.88 211 PRO A O 1
ATOM 1691 N N . PRO A 1 212 ? -27.756 -9.301 -7.026 1.00 28.67 212 PRO A N 1
ATOM 1692 C CA . PRO A 1 212 ? -28.829 -8.983 -7.957 1.00 28.67 212 PRO A CA 1
ATOM 1693 C C . PRO A 1 212 ? -28.297 -8.040 -9.039 1.00 28.67 212 PRO A C 1
ATOM 1695 O O . PRO A 1 212 ? -27.793 -6.950 -8.762 1.0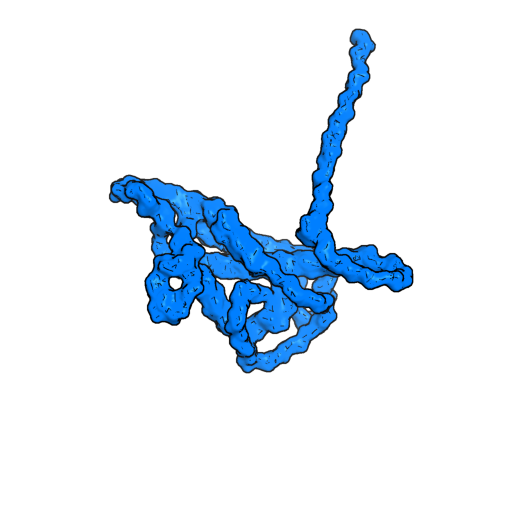0 28.67 212 PRO A O 1
ATOM 1698 N N . ILE A 1 213 ? -28.397 -8.487 -10.288 1.00 32.50 213 ILE A N 1
ATOM 1699 C CA . ILE A 1 213 ? -28.003 -7.728 -11.469 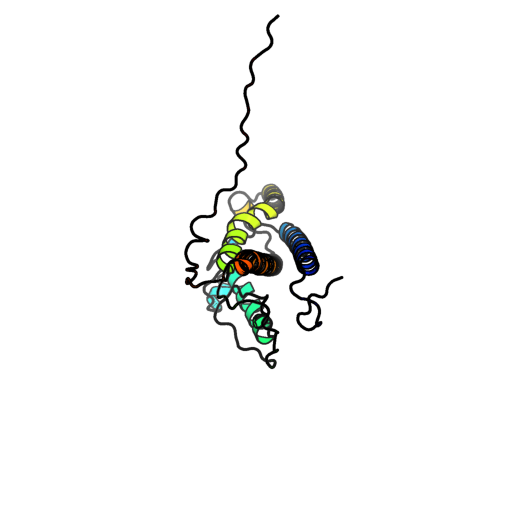1.00 32.50 213 ILE A CA 1
ATOM 1700 C C . ILE A 1 213 ? -29.022 -6.600 -11.663 1.00 32.50 213 ILE A C 1
ATOM 1702 O O . ILE A 1 213 ? -30.071 -6.791 -12.272 1.00 32.50 213 ILE A O 1
ATOM 1706 N N . LEU A 1 214 ? -28.725 -5.412 -11.142 1.00 31.48 214 LEU A N 1
ATOM 1707 C CA . LEU A 1 214 ? -29.451 -4.188 -11.479 1.00 31.48 214 LEU A CA 1
ATOM 1708 C C . LEU A 1 214 ? -28.760 -3.509 -12.667 1.00 31.48 214 LEU A C 1
ATOM 1710 O O . LEU A 1 214 ? -28.069 -2.506 -12.509 1.00 31.48 214 LEU A O 1
ATOM 1714 N N . TYR A 1 215 ? -28.943 -4.058 -13.870 1.00 27.45 215 TYR A N 1
ATOM 1715 C CA . TYR A 1 215 ? -28.808 -3.252 -15.086 1.00 27.45 215 TYR A CA 1
ATOM 1716 C C . TYR A 1 215 ? -30.179 -2.650 -15.411 1.00 27.45 215 TYR A C 1
ATOM 1718 O O . TYR A 1 215 ? -31.157 -3.397 -15.484 1.00 27.45 215 TYR A O 1
ATOM 1726 N N . PRO A 1 216 ? -30.294 -1.334 -15.649 1.00 29.36 216 PRO A N 1
ATOM 1727 C CA . PRO A 1 216 ? -31.497 -0.791 -16.255 1.00 29.36 216 PRO A CA 1
ATOM 1728 C C . PRO A 1 216 ? -31.581 -1.292 -17.703 1.00 29.36 216 PRO A C 1
ATOM 1730 O O . PRO A 1 216 ? -30.768 -0.934 -18.554 1.00 29.36 216 PRO A O 1
ATOM 1733 N N . THR A 1 217 ? -32.565 -2.140 -17.991 1.00 27.38 217 THR A N 1
ATOM 1734 C CA . THR A 1 217 ? -32.949 -2.496 -19.359 1.00 27.38 217 THR A CA 1
ATOM 1735 C C . THR A 1 217 ? -33.496 -1.255 -20.062 1.00 27.38 217 THR A C 1
ATOM 1737 O O . THR A 1 217 ? -34.622 -0.835 -19.800 1.00 27.38 217 THR A O 1
ATOM 1740 N N . PHE A 1 218 ? -32.716 -0.668 -20.970 1.00 26.30 218 PHE A N 1
ATOM 1741 C CA . PHE A 1 218 ? -33.229 0.289 -21.948 1.00 26.30 218 PHE A CA 1
ATOM 1742 C C . PHE A 1 218 ? -34.109 -0.470 -22.952 1.00 26.30 218 PHE A C 1
ATOM 1744 O O . PHE A 1 218 ? -33.610 -1.166 -23.834 1.00 26.30 218 PHE A O 1
ATOM 1751 N N . SER A 1 219 ? -35.429 -0.363 -22.800 1.00 27.30 219 SER A N 1
ATOM 1752 C CA . SER A 1 219 ? -36.387 -0.834 -23.801 1.00 27.30 219 SER A CA 1
ATOM 1753 C C . SER A 1 219 ? -36.619 0.286 -24.816 1.00 27.30 219 SER A C 1
ATOM 1755 O O . SER A 1 219 ? -37.206 1.318 -24.494 1.00 27.30 219 SER A O 1
ATOM 1757 N N . ILE A 1 220 ? -36.118 0.111 -26.039 1.00 29.83 220 ILE A N 1
ATOM 1758 C CA . ILE A 1 220 ? -36.412 1.003 -27.165 1.00 29.83 220 ILE A CA 1
ATOM 1759 C C . ILE A 1 220 ? -37.816 0.646 -27.667 1.00 29.83 220 ILE A C 1
ATOM 1761 O O . ILE A 1 220 ? -38.002 -0.361 -28.352 1.00 29.83 220 ILE A O 1
ATOM 1765 N N . GLN A 1 221 ? -38.815 1.465 -27.330 1.00 30.92 221 GLN A N 1
ATOM 1766 C CA . GLN A 1 221 ? -40.133 1.384 -27.956 1.00 30.92 221 GLN A CA 1
ATOM 1767 C C . GLN A 1 221 ? -40.026 1.829 -29.420 1.00 30.92 221 GLN A C 1
ATOM 1769 O O . GLN A 1 221 ? -39.822 3.001 -29.728 1.00 30.92 221 GLN A O 1
ATOM 1774 N N . THR A 1 222 ? -40.173 0.881 -30.340 1.00 35.69 222 THR A N 1
ATOM 1775 C CA . THR A 1 222 ? -40.313 1.154 -31.772 1.00 35.69 222 THR A CA 1
ATOM 1776 C C . THR A 1 222 ? -41.764 1.527 -32.078 1.00 35.69 222 THR A C 1
ATOM 1778 O O . THR A 1 222 ? -42.621 0.674 -32.284 1.00 35.69 222 THR A O 1
ATOM 1781 N N . GLY A 1 223 ? -42.054 2.829 -32.110 1.00 31.80 223 GLY A N 1
ATOM 1782 C CA . GLY A 1 223 ? -43.330 3.369 -32.578 1.00 31.80 223 GLY A CA 1
ATOM 1783 C C . GLY A 1 223 ? -43.282 3.719 -34.065 1.00 31.80 223 GLY A C 1
ATOM 1784 O O . GLY A 1 223 ? -42.831 4.797 -34.438 1.00 31.80 223 GLY A O 1
ATOM 1785 N N . LYS A 1 224 ? -43.771 2.819 -34.926 1.00 38.88 224 LYS A N 1
ATOM 1786 C CA . LYS A 1 224 ? -44.198 3.162 -36.292 1.00 38.88 224 LYS A CA 1
ATOM 1787 C C . LYS A 1 224 ? -45.477 3.997 -36.209 1.00 38.88 224 LYS A C 1
ATOM 1789 O O . LYS A 1 224 ? -46.456 3.495 -35.674 1.00 38.88 224 LYS A O 1
ATOM 1794 N N . HIS A 1 225 ? -45.488 5.194 -36.797 1.00 35.41 225 HIS A N 1
ATOM 1795 C CA . HIS A 1 225 ? -46.557 5.681 -37.684 1.00 35.41 225 HIS A CA 1
ATOM 1796 C C . HIS A 1 225 ? -46.308 7.139 -38.088 1.00 35.41 225 HIS A C 1
ATOM 1798 O O . HIS A 1 225 ? -46.497 8.034 -37.280 1.00 35.41 225 HIS A O 1
ATOM 1804 N N . LEU A 1 226 ? -46.015 7.384 -39.367 1.00 33.62 226 LEU A N 1
ATOM 1805 C CA . LEU A 1 226 ? -46.520 8.573 -40.054 1.00 33.62 226 LEU A CA 1
ATOM 1806 C C . LEU A 1 226 ? -46.933 8.153 -41.472 1.00 33.62 226 LEU A C 1
ATOM 1808 O O . LEU A 1 226 ? -46.108 7.748 -42.286 1.00 33.62 226 LEU A O 1
ATOM 1812 N N . LYS A 1 227 ? -48.248 8.164 -41.717 1.00 38.56 227 LYS A N 1
ATOM 1813 C CA . LYS A 1 227 ? -48.869 8.131 -43.044 1.00 38.56 227 LYS A CA 1
ATOM 1814 C C . 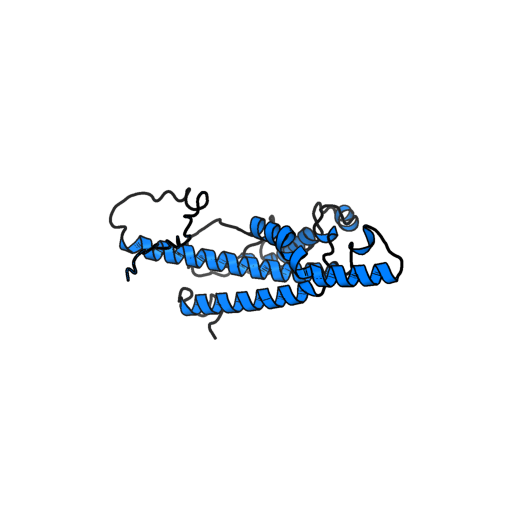LYS A 1 227 ? -49.196 9.575 -43.419 1.00 38.56 227 LYS A C 1
ATOM 1816 O O . LYS A 1 227 ? -50.061 10.153 -42.765 1.00 38.56 227 LYS A O 1
ATOM 1821 N N . ARG A 1 228 ? -48.569 10.073 -44.480 1.00 36.88 228 ARG A N 1
ATOM 1822 C CA . ARG A 1 228 ? -49.124 10.789 -45.646 1.00 36.88 228 ARG A CA 1
ATOM 1823 C C . ARG A 1 228 ? -48.027 11.628 -46.275 1.00 36.88 228 ARG A C 1
ATOM 1825 O O . ARG A 1 228 ? -47.377 12.378 -45.523 1.00 36.88 228 ARG A O 1
#

pLDDT: mean 77.44, std 22.05, range [26.3, 96.62]

Secondary structure (DSSP, 8-state):
-----TTS-S-TT-HHHHHHHHHHHHHHHHHHHHHHTTS---GGGGSBT--HHHHHTT--SBHHHHHHHHHHHHHHHTTGGGSTT---SSS-PPPPSSPPP-----SPP-----HHHHHHHIIIIIHHHHSHHHHHHHHHHHHHTT--SGGGTS--S-HHHHHHHHHHHHHHHHHHHHHHHHHHHHHHHHHHGGG--S------SSTTTS------------------

Organism: NCBI:txid1095629

Foldseek 3Di:
DDDPDLPPPPPCLDPVSLVVVLVVLVVLLVVLLLQLLLFALQLQQQDFPSDVVCVVVVHGGGNLVVLLLVVQLVVQLVVNVVDPLFDGLDPDHDHHVDDDDDGPCPFDDDPDQCLVVLVVCCSPPPSCVSNVVVQVVQLVVCVVVVDDDPVSRNGPPPSPSSSVSSNSSSRSVRSSVVSVVRNVVVVVCVVVVVPPPDDDDDDPPPCPVDPPDPDPDPDDDDDDDDDD